Protein AF-0000000081416760 (afdb_homodimer)

Solvent-accessible surface area (backbone atoms only — not comparable to full-atom values): 18540 Å² total; per-residue (Å²): 132,57,78,70,56,45,50,54,46,38,53,44,26,50,73,41,58,88,39,52,37,46,26,29,59,52,27,51,51,52,37,31,52,50,50,38,44,41,72,71,42,45,79,54,39,55,61,43,41,45,50,30,45,66,70,32,18,61,45,51,36,51,46,47,29,67,74,60,64,73,64,53,46,91,41,52,51,59,40,49,38,49,50,33,52,76,54,58,42,35,77,43,64,47,60,41,72,78,50,99,44,34,36,43,38,39,36,33,60,40,69,51,47,40,24,39,53,46,36,49,76,71,68,44,59,68,40,52,70,36,72,66,52,48,52,50,50,11,45,48,26,49,23,32,50,73,70,62,62,83,53,48,46,58,43,62,50,27,47,48,42,92,58,73,46,44,48,36,38,42,29,56,46,75,75,76,78,127,132,56,78,71,58,46,51,54,47,40,53,43,26,49,73,40,57,89,39,53,37,47,28,28,58,51,28,52,50,52,37,33,50,51,52,38,44,39,72,72,41,46,79,53,40,55,61,43,40,46,48,30,45,67,68,30,18,61,45,49,36,51,45,44,30,67,73,60,64,73,66,53,46,90,41,52,50,59,41,50,39,49,50,32,51,76,55,60,43,34,75,42,64,47,58,42,73,77,52,99,45,32,35,43,40,40,36,34,59,39,69,50,46,41,24,37,52,46,35,49,76,69,68,44,58,66,40,47,71,34,72,66,50,48,51,48,49,12,44,49,27,51,24,32,50,75,72,63,62,82,55,48,46,59,44,61,50,27,46,48,42,92,59,70,46,44,49,36,37,43,31,56,46,74,73,74,78,127

pLDDT: mean 83.56, std 12.15, range [34.66, 97.62]

Radius of gyration: 19.83 Å; Cα contacts (8 Å, |Δi|>4): 629; chains: 2; bounding box: 45×61×44 Å

Organism: NCBI:txid940294

Secondary structure (DSSP, 8-state):
--HHHHHHHHHHHHTTTT-EEEHHHHHHHHHHHHHHHHHHHGGGHHHHHHHHHHHHHHHHHHHHHHHHSS--TT-HHHHHHHHHHHHT--SEEEEEEEETTEEEEEEES-TTHHHHHHHHHTT--B-TT-HHHHHHHHHHHHHHHHTT-S---EEEEEB--SSSEEEEEEEEPP----/--HHHHHHHHHHHHTTTT-EEEHHHHHHHHHHHHHHHHHHHGGGHHHHHHHHHHHHHHHHHHHHHHHHSS--TT-HHHHHHHHHHHHT--SEEEEEEEETTEEEEEEES-TTHHHHHHHHHTT--B-TT-HHHHHHHHHHHH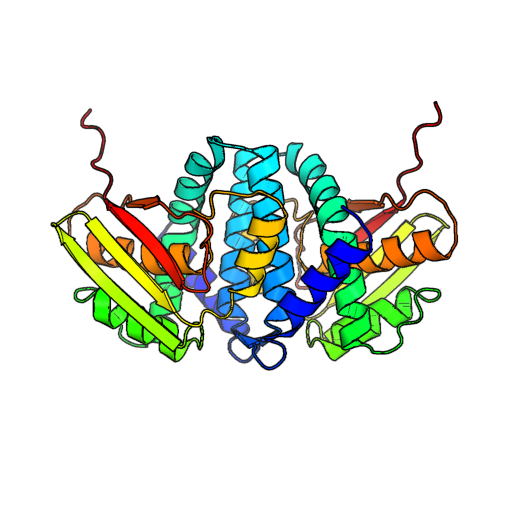HHHHTT-S---EEEEEB--SSSEEEEEEEEPP----

Nearest PDB structures (foldseek):
  2bjn-assembly1_A  TM=5.423E-01  e=2.401E-03  Homo sapiens
  6mwz-assembly1_B  TM=3.080E-01  e=2.212E+00  Pseudomonas aeruginosa UCBPP-PA14
  3jpu-assembly3_D  TM=2.768E-01  e=1.730E+00  Pseudomonas aeruginosa
  6mwz-assembly1_A  TM=2.503E-01  e=2.502E+00  Pseudomonas aeruginosa UCBPP-PA14
  6mvn-assembly1_A  TM=2.465E-01  e=2.353E+00  Pseudomonas aeruginosa UCBPP-PA14

Structure (mmCIF, N/CA/C/O backbone):
data_AF-0000000081416760-model_v1
#
loop_
_entity.id
_entity.type
_entity.pdbx_description
1 polymer 'Uncharacterized protein'
#
loop_
_atom_site.group_PDB
_atom_site.id
_atom_site.type_symbol
_atom_site.label_atom_id
_atom_site.label_alt_id
_atom_site.label_comp_id
_atom_site.label_asym_id
_atom_site.label_entity_id
_atom_site.label_seq_id
_atom_site.pdbx_PDB_ins_code
_atom_site.Cartn_x
_atom_site.Cartn_y
_atom_site.Cartn_z
_atom_site.occupancy
_atom_site.B_iso_or_equiv
_atom_site.auth_seq_id
_atom_site.auth_comp_id
_atom_site.auth_asym_id
_atom_site.auth_atom_id
_atom_site.pdbx_PDB_model_num
ATOM 1 N N . MET A 1 1 ? 3.68 19.531 -12.156 1 44.03 1 MET A N 1
ATOM 2 C CA . MET A 1 1 ? 2.309 19.125 -12.453 1 44.03 1 MET A CA 1
ATOM 3 C C . MET A 1 1 ? 1.314 20.172 -11.961 1 44.03 1 MET A C 1
ATOM 5 O O . MET A 1 1 ? 1.431 20.672 -10.836 1 44.03 1 MET A O 1
ATOM 9 N N . SER A 1 2 ? 0.544 20.609 -12.828 1 48.59 2 SER A N 1
ATOM 10 C CA . SER A 1 2 ? -0.398 21.688 -12.547 1 48.59 2 SER A CA 1
ATOM 11 C C . SER A 1 2 ? -1.488 21.234 -11.586 1 48.59 2 SER A C 1
ATOM 13 O O . SER A 1 2 ? -1.708 20.047 -11.406 1 48.59 2 SER A O 1
ATOM 15 N N . MET A 1 3 ? -2.045 22.156 -10.727 1 50.41 3 MET A N 1
ATOM 16 C CA . MET A 1 3 ? -3.199 21.969 -9.852 1 50.41 3 MET A CA 1
ATOM 17 C C . MET A 1 3 ? -4.277 21.141 -10.539 1 50.41 3 MET A C 1
ATOM 19 O O . MET A 1 3 ? -4.934 20.312 -9.906 1 50.41 3 MET A O 1
ATOM 23 N N . SER A 1 4 ? -4.449 21.359 -11.805 1 4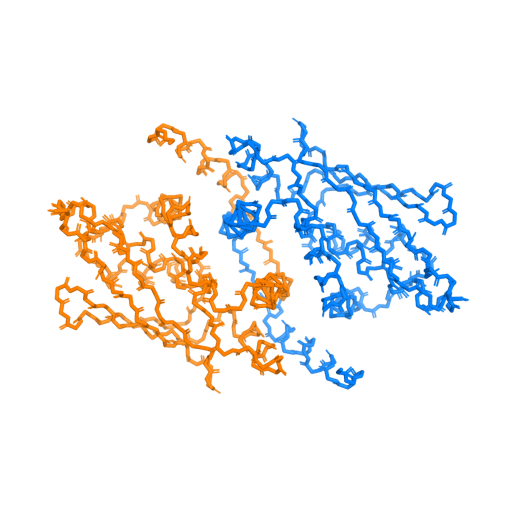8.09 4 SER A N 1
ATOM 24 C CA . SER A 1 4 ? -5.48 20.688 -12.586 1 48.09 4 SER A CA 1
ATOM 25 C C . SER A 1 4 ? -5.184 19.203 -12.727 1 48.09 4 SER A C 1
ATOM 27 O O . SER A 1 4 ? -6.098 18.375 -12.68 1 48.09 4 SER A O 1
ATOM 29 N N . ASP A 1 5 ? -3.9 18.875 -12.656 1 59.88 5 ASP A N 1
ATOM 30 C CA . ASP A 1 5 ? -3.477 17.484 -12.898 1 59.88 5 ASP A CA 1
ATOM 31 C C . ASP A 1 5 ? -3.682 16.625 -11.648 1 59.88 5 ASP A C 1
ATOM 33 O O . ASP A 1 5 ? -4.113 15.484 -11.75 1 59.88 5 ASP A O 1
ATOM 37 N N . ARG A 1 6 ? -3.807 17.328 -10.586 1 67.25 6 ARG A N 1
ATOM 38 C CA . ARG A 1 6 ? -3.961 16.594 -9.336 1 67.25 6 ARG A CA 1
ATOM 39 C C . ARG A 1 6 ? -5.43 16.297 -9.055 1 67.25 6 ARG A C 1
ATOM 41 O O . ARG A 1 6 ? -5.758 15.266 -8.477 1 67.25 6 ARG A O 1
ATOM 48 N N . SER A 1 7 ? -6.207 17.109 -9.586 1 68.44 7 SER A N 1
ATOM 49 C CA . SER A 1 7 ? -7.637 16.875 -9.43 1 68.44 7 SER A CA 1
ATOM 50 C C . SER A 1 7 ? -8.078 15.625 -10.188 1 68.44 7 SER A C 1
ATOM 52 O O . SER A 1 7 ? -8.875 14.836 -9.68 1 68.44 7 SER A O 1
ATOM 54 N N . ALA A 1 8 ? -7.527 15.484 -11.336 1 72 8 ALA A N 1
ATOM 55 C CA . ALA A 1 8 ? -7.863 14.312 -12.141 1 72 8 ALA A CA 1
ATOM 56 C C . ALA A 1 8 ? -7.402 13.023 -11.461 1 72 8 ALA A C 1
ATOM 58 O O . ALA A 1 8 ? -8.094 12.008 -11.508 1 72 8 ALA A O 1
ATOM 59 N N . GLU A 1 9 ? -6.27 13.141 -10.734 1 76.56 9 GLU A N 1
ATOM 60 C CA . GLU A 1 9 ? -5.746 11.977 -10.016 1 76.56 9 GLU A CA 1
ATOM 61 C C . GLU A 1 9 ? -6.652 11.594 -8.852 1 76.56 9 GLU A C 1
ATOM 63 O O . GLU A 1 9 ? -6.891 10.414 -8.609 1 76.56 9 GLU A O 1
ATOM 68 N N . VAL A 1 10 ? -7.156 12.641 -8.289 1 75.44 10 VAL A N 1
ATOM 69 C CA . VAL A 1 10 ? -8.047 12.375 -7.16 1 75.44 10 VAL A CA 1
ATOM 70 C C . VAL A 1 10 ? -9.359 11.773 -7.664 1 75.44 10 VAL A C 1
ATOM 72 O O . VAL A 1 10 ? -9.883 10.836 -7.066 1 75.44 10 VAL A O 1
ATOM 75 N N . ASP A 1 11 ? -9.805 12.305 -8.734 1 76.31 11 ASP A N 1
ATOM 76 C CA . ASP A 1 11 ? -11.016 11.758 -9.328 1 76.31 11 ASP A CA 1
ATOM 77 C C . ASP A 1 11 ? -10.836 10.289 -9.688 1 76.31 11 ASP A C 1
ATOM 79 O O . ASP A 1 11 ? -11.742 9.477 -9.484 1 76.31 11 ASP A O 1
ATOM 83 N N . ALA A 1 12 ? -9.719 10.016 -10.164 1 73.19 12 ALA A N 1
ATOM 84 C CA . ALA A 1 12 ? -9.422 8.633 -10.516 1 73.19 12 ALA A CA 1
ATOM 85 C C . ALA A 1 12 ? -9.391 7.746 -9.273 1 73.19 12 ALA A C 1
ATOM 87 O O . ALA A 1 12 ? -9.883 6.613 -9.297 1 73.19 12 ALA A O 1
ATOM 88 N N . LEU A 1 13 ? -8.875 8.281 -8.234 1 78.44 13 LEU A N 1
ATOM 89 C CA . LEU A 1 13 ? -8.797 7.543 -6.98 1 78.44 13 LEU A CA 1
ATOM 90 C C . LEU A 1 13 ? -10.18 7.254 -6.422 1 78.44 13 LEU A C 1
ATOM 92 O O . LEU A 1 13 ? -10.422 6.18 -5.867 1 78.44 13 LEU A O 1
ATOM 96 N N . MET A 1 14 ? -11.023 8.18 -6.66 1 76.94 14 MET A N 1
ATOM 97 C CA . MET A 1 14 ? -12.328 8.117 -6.004 1 76.94 14 MET A CA 1
ATOM 98 C C . MET A 1 14 ? -13.289 7.227 -6.781 1 76.94 14 MET A C 1
ATOM 100 O O . MET A 1 14 ? -14.367 6.891 -6.293 1 76.94 14 MET A O 1
ATOM 104 N N . LYS A 1 15 ? -12.961 6.816 -7.926 1 71.56 15 LYS A N 1
ATOM 105 C CA . LYS A 1 15 ? -13.828 5.961 -8.727 1 71.56 15 LYS A CA 1
ATOM 106 C C . LYS A 1 15 ? -14.07 4.621 -8.039 1 71.56 15 LYS A C 1
ATOM 108 O O . LYS A 1 15 ? -15.086 3.965 -8.273 1 71.56 15 LYS A O 1
ATOM 113 N N . ALA A 1 16 ? -13.172 4.262 -7.23 1 65.19 16 ALA A N 1
ATOM 114 C CA . ALA A 1 16 ? -13.336 3.014 -6.496 1 65.19 16 ALA A CA 1
ATOM 115 C C . ALA A 1 16 ? -13.75 3.279 -5.051 1 65.19 16 ALA A C 1
ATOM 117 O O . ALA A 1 16 ? -13.344 2.559 -4.137 1 65.19 16 ALA A O 1
ATOM 118 N N . LYS A 1 17 ? -14.539 4.227 -4.895 1 66.62 17 LYS A N 1
ATOM 119 C CA . LYS A 1 17 ? -14.805 4.73 -3.549 1 66.62 17 LYS A CA 1
ATOM 120 C C . LYS A 1 17 ? -15.602 3.715 -2.732 1 66.62 17 LYS A C 1
ATOM 122 O O . LYS A 1 17 ? -15.453 3.645 -1.51 1 66.62 17 LYS A O 1
ATOM 127 N N . GLU A 1 18 ? -16.234 2.912 -3.357 1 73.75 18 GLU A N 1
ATOM 128 C CA . GLU A 1 18 ? -17.094 2.004 -2.6 1 73.75 18 GLU A CA 1
ATOM 129 C C . GLU A 1 18 ? -16.406 0.669 -2.348 1 73.75 18 GLU A C 1
ATOM 131 O O . GLU A 1 18 ? -16.938 -0.189 -1.641 1 73.75 18 GLU A O 1
ATOM 136 N N . SER A 1 19 ? -15.258 0.582 -2.791 1 84.62 19 SER A N 1
ATOM 137 C CA . SER A 1 19 ? -14.547 -0.681 -2.615 1 84.62 19 SER A CA 1
ATOM 138 C C . SER A 1 19 ? -13.492 -0.573 -1.52 1 84.62 19 SER A C 1
ATOM 140 O O . SER A 1 19 ? -13.039 0.527 -1.188 1 84.62 19 SER A O 1
ATOM 142 N N . CYS A 1 20 ? -13.328 -1.689 -0.941 1 90.75 20 CYS A N 1
ATOM 143 C CA . CYS A 1 20 ? -12.297 -1.757 0.083 1 90.75 20 CYS A CA 1
ATOM 144 C C . CYS A 1 20 ? -11.406 -2.979 -0.121 1 90.75 20 CYS A C 1
ATOM 146 O O . CYS A 1 20 ? -11.797 -3.928 -0.801 1 90.75 20 CYS A O 1
ATOM 148 N N . ILE A 1 21 ? -10.273 -2.881 0.313 1 92.44 21 ILE A N 1
ATOM 149 C CA . ILE A 1 21 ? -9.297 -3.959 0.187 1 92.44 21 ILE A CA 1
ATOM 150 C C . ILE A 1 21 ? -9 -4.547 1.563 1 92.44 21 ILE A C 1
ATOM 152 O O . ILE A 1 21 ? -8.797 -3.811 2.531 1 92.44 21 ILE A O 1
ATOM 156 N N . PRO A 1 22 ? -9 -5.832 1.614 1 91.81 22 PRO A N 1
ATOM 157 C CA . PRO A 1 22 ? -8.773 -6.461 2.918 1 91.81 22 PRO A CA 1
ATOM 158 C C . PRO A 1 22 ? -7.484 -5.977 3.588 1 91.81 22 PRO A C 1
ATOM 160 O O . PRO A 1 22 ? -6.43 -5.945 2.951 1 91.81 22 PRO A O 1
ATOM 163 N N . SER A 1 23 ? -7.57 -5.711 4.816 1 92.38 23 SER A N 1
ATOM 164 C CA . SER A 1 23 ? -6.469 -5.121 5.57 1 92.38 23 SER A CA 1
ATOM 165 C C . SER A 1 23 ? -5.254 -6.039 5.586 1 92.38 23 SER A C 1
ATOM 167 O O . SER A 1 23 ? -4.121 -5.582 5.438 1 92.38 23 SER A O 1
ATOM 169 N N . PRO A 1 24 ? -5.441 -7.348 5.711 1 90.25 24 PRO A N 1
ATOM 170 C CA . PRO A 1 24 ? -4.262 -8.219 5.719 1 90.25 24 PRO A CA 1
ATOM 171 C C . PRO A 1 24 ? -3.445 -8.117 4.434 1 90.25 24 PRO A C 1
ATOM 173 O O . PRO A 1 24 ? -2.213 -8.109 4.48 1 90.25 24 PRO A O 1
ATOM 176 N N . LEU A 1 25 ? -4.117 -8.031 3.34 1 91 25 LEU A N 1
ATOM 177 C CA . LEU A 1 25 ? -3.414 -7.902 2.068 1 91 25 LEU A CA 1
ATOM 178 C C . LEU A 1 25 ? -2.666 -6.578 1.995 1 91 25 LEU A C 1
ATOM 180 O O . LEU A 1 25 ? -1.495 -6.539 1.606 1 91 25 LEU A O 1
ATOM 184 N N . VAL A 1 26 ? -3.359 -5.516 2.393 1 92.69 26 VAL A N 1
ATOM 185 C CA . VAL A 1 26 ? -2.748 -4.191 2.346 1 92.69 26 VAL A CA 1
ATOM 186 C C . VAL A 1 26 ? -1.52 -4.156 3.252 1 92.69 26 VAL A C 1
ATOM 188 O O . VAL A 1 26 ? -0.468 -3.646 2.861 1 92.69 26 VAL A O 1
ATOM 191 N N . ASN A 1 27 ? -1.64 -4.695 4.379 1 92.25 27 ASN A N 1
ATOM 192 C CA . ASN A 1 27 ? -0.517 -4.746 5.309 1 92.25 27 ASN A CA 1
ATOM 193 C C . ASN A 1 27 ? 0.655 -5.535 4.73 1 92.25 27 ASN A C 1
ATOM 195 O O . ASN A 1 27 ? 1.812 -5.137 4.883 1 92.25 27 ASN A O 1
ATOM 199 N N . GLY A 1 28 ? 0.362 -6.645 4.105 1 87.06 28 GLY A N 1
ATOM 200 C CA . GLY A 1 28 ? 1.413 -7.402 3.445 1 87.06 28 GLY A CA 1
ATOM 201 C C . GLY A 1 28 ? 2.133 -6.609 2.371 1 87.06 28 GLY A C 1
ATOM 202 O O . GLY A 1 28 ? 3.363 -6.629 2.299 1 87.06 28 GLY A O 1
ATOM 203 N N . ILE A 1 29 ? 1.364 -5.906 1.575 1 87.69 29 ILE A N 1
ATOM 204 C CA . ILE A 1 29 ? 1.908 -5.125 0.471 1 87.69 29 ILE A CA 1
ATOM 205 C C . ILE A 1 29 ? 2.766 -3.986 1.02 1 87.69 29 ILE A C 1
ATOM 207 O O . ILE A 1 29 ? 3.893 -3.775 0.566 1 87.69 29 ILE A O 1
ATOM 211 N N . VAL A 1 30 ? 2.268 -3.291 1.976 1 89.31 30 VAL A N 1
ATOM 212 C CA . VAL A 1 30 ? 2.979 -2.164 2.568 1 89.31 30 VAL A CA 1
ATOM 213 C C . VAL A 1 30 ? 4.266 -2.652 3.227 1 89.31 30 VAL A C 1
ATOM 215 O O . VAL A 1 30 ? 5.324 -2.037 3.07 1 89.31 30 VAL A O 1
ATOM 218 N N . ALA A 1 31 ? 4.156 -3.729 3.938 1 87.62 31 ALA A N 1
ATOM 219 C CA . ALA A 1 31 ? 5.348 -4.285 4.57 1 87.62 31 ALA A CA 1
ATOM 220 C C . ALA A 1 31 ? 6.41 -4.633 3.529 1 87.62 31 ALA A C 1
ATOM 222 O O . ALA A 1 31 ? 7.59 -4.34 3.715 1 87.62 31 ALA A O 1
ATOM 223 N N . ALA A 1 32 ? 5.984 -5.215 2.498 1 82.19 32 ALA A N 1
ATOM 224 C CA . ALA A 1 32 ? 6.902 -5.613 1.434 1 82.19 32 ALA A CA 1
ATOM 225 C C . ALA A 1 32 ? 7.625 -4.402 0.848 1 82.19 32 ALA A C 1
ATOM 227 O O . ALA A 1 32 ? 8.844 -4.426 0.675 1 82.19 32 ALA A O 1
ATOM 228 N N . TYR A 1 33 ? 6.875 -3.398 0.564 1 82.38 33 TYR A N 1
ATOM 229 C CA . TYR A 1 33 ? 7.469 -2.189 0.007 1 82.38 33 TYR A CA 1
ATOM 230 C C . TYR A 1 33 ? 8.477 -1.58 0.976 1 82.38 33 TYR A C 1
ATOM 232 O O . TYR A 1 33 ? 9.578 -1.2 0.576 1 82.38 33 TYR A O 1
ATOM 240 N N . GLN A 1 34 ? 8.102 -1.52 2.193 1 83.44 34 GLN A N 1
ATOM 241 C CA . GLN A 1 34 ? 8.969 -0.906 3.197 1 83.44 34 GLN A CA 1
ATOM 242 C C . GLN A 1 34 ? 10.258 -1.695 3.365 1 83.44 34 GLN A C 1
ATOM 244 O O . GLN A 1 34 ? 11.344 -1.11 3.471 1 83.44 34 GLN A O 1
ATOM 249 N N . ILE A 1 35 ? 10.148 -2.936 3.424 1 80.31 35 ILE A N 1
ATOM 250 C CA . ILE A 1 35 ? 11.32 -3.795 3.562 1 80.31 35 ILE A CA 1
ATOM 251 C C . ILE A 1 35 ? 12.234 -3.627 2.348 1 80.31 35 ILE A C 1
ATOM 253 O O . ILE A 1 35 ? 13.445 -3.463 2.492 1 80.31 35 ILE A O 1
ATOM 257 N N . ALA A 1 36 ? 11.617 -3.676 1.172 1 76.69 36 ALA A N 1
ATOM 258 C CA . ALA A 1 36 ? 12.391 -3.529 -0.06 1 76.69 36 ALA A CA 1
ATOM 259 C C . ALA A 1 36 ? 13.109 -2.186 -0.099 1 76.69 36 ALA A C 1
ATOM 261 O O . ALA A 1 36 ? 14.289 -2.117 -0.435 1 76.69 36 ALA A O 1
ATOM 262 N N . ILE A 1 37 ? 12.398 -1.17 0.234 1 78.19 37 ILE A N 1
ATOM 263 C CA . ILE A 1 37 ? 12.961 0.178 0.216 1 78.19 37 ILE A CA 1
ATOM 264 C C . ILE A 1 37 ? 14.094 0.281 1.233 1 78.19 37 ILE A C 1
ATOM 266 O O . ILE A 1 37 ? 15.172 0.797 0.922 1 78.19 37 ILE A O 1
ATOM 270 N N . THR A 1 38 ? 13.859 -0.193 2.367 1 78 38 THR A N 1
ATOM 271 C CA . THR A 1 38 ? 14.844 -0.101 3.436 1 78 38 THR A CA 1
ATOM 272 C C . THR A 1 38 ? 16.094 -0.891 3.08 1 78 38 THR A C 1
ATOM 274 O O . THR A 1 38 ? 17.219 -0.429 3.316 1 78 38 THR A O 1
ATOM 277 N N . LYS A 1 39 ? 15.945 -2.01 2.592 1 75.69 39 LYS A N 1
ATOM 278 C CA . LYS A 1 39 ? 17.078 -2.861 2.246 1 75.69 39 LYS A CA 1
ATOM 279 C C . LYS A 1 39 ? 17.859 -2.291 1.062 1 75.69 39 LYS A C 1
ATOM 281 O O . LYS A 1 39 ? 19.078 -2.451 0.978 1 75.69 39 LYS A O 1
ATOM 286 N N . THR A 1 40 ? 17.125 -1.68 0.22 1 74 40 THR A N 1
ATOM 287 C CA . THR A 1 40 ? 17.766 -1.182 -0.993 1 74 40 THR A CA 1
ATOM 288 C C . THR A 1 40 ? 18.406 0.177 -0.743 1 74 40 THR A C 1
ATOM 290 O O . THR A 1 40 ? 19.516 0.446 -1.233 1 74 40 THR A O 1
ATOM 293 N N . LEU A 1 41 ? 17.656 0.994 -0.018 1 74.69 41 LEU A N 1
ATOM 294 C CA . LEU A 1 41 ? 18.094 2.379 0.087 1 74.69 41 LEU A CA 1
ATOM 295 C C . LEU A 1 41 ? 18.766 2.633 1.435 1 74.69 41 LEU A C 1
ATOM 297 O O . LEU A 1 41 ? 19.516 3.605 1.592 1 74.69 41 LEU A O 1
ATOM 301 N N . GLY A 1 42 ? 18.531 1.797 2.334 1 69.06 42 GLY A N 1
ATOM 302 C CA . GLY A 1 42 ? 19.062 2.045 3.668 1 69.06 42 GLY A CA 1
ATOM 303 C C . GLY A 1 42 ? 18.656 3.398 4.223 1 69.06 42 GLY A C 1
ATOM 304 O O . GLY A 1 42 ? 17.484 3.752 4.223 1 69.06 42 GLY A O 1
ATOM 305 N N . SER A 1 43 ? 19.688 4.133 4.516 1 62.28 43 SER A N 1
ATOM 306 C CA . SER A 1 43 ? 19.484 5.449 5.109 1 62.28 43 SER A CA 1
ATOM 307 C C . SER A 1 43 ? 18.953 6.445 4.09 1 62.28 43 SER A C 1
ATOM 309 O O . SER A 1 43 ? 18.375 7.469 4.461 1 62.28 43 SER A O 1
ATOM 311 N N . ALA A 1 44 ? 19.172 6.176 2.852 1 64.69 44 ALA A N 1
ATOM 312 C CA . ALA A 1 44 ? 18.688 7.059 1.795 1 64.69 44 ALA A CA 1
ATOM 313 C C . ALA A 1 44 ? 17.156 7.012 1.706 1 64.69 44 ALA A C 1
ATOM 315 O O . ALA A 1 44 ? 16.547 7.805 0.986 1 64.69 44 ALA A O 1
ATOM 316 N N . SER A 1 45 ? 16.641 6.23 2.496 1 66.69 45 SER A N 1
ATOM 317 C CA . SER A 1 45 ? 15.18 6.109 2.535 1 66.69 45 SER A CA 1
ATOM 318 C C . SER A 1 45 ? 14.531 7.422 2.955 1 66.69 45 SER A C 1
ATOM 320 O O . SER A 1 45 ? 13.406 7.723 2.541 1 66.69 45 SER A O 1
ATOM 322 N N . ASN A 1 46 ? 15.312 8.203 3.635 1 64.81 46 ASN A N 1
ATOM 323 C CA . ASN A 1 46 ? 14.773 9.492 4.055 1 64.81 46 ASN A CA 1
ATOM 324 C C . ASN A 1 46 ? 14.516 10.406 2.863 1 64.81 46 ASN A C 1
ATOM 326 O O . ASN A 1 46 ? 13.516 11.133 2.84 1 64.81 46 ASN A O 1
ATOM 330 N N . ALA A 1 47 ? 15.516 10.391 2.023 1 66.94 47 ALA A N 1
ATOM 331 C CA . ALA A 1 47 ? 15.32 11.18 0.809 1 66.94 47 ALA A CA 1
ATOM 332 C C . ALA A 1 47 ? 14.086 10.711 0.04 1 66.94 47 ALA A C 1
ATOM 334 O O . ALA A 1 47 ? 13.336 11.523 -0.5 1 66.94 47 ALA A O 1
ATOM 335 N N . MET A 1 48 ? 13.789 9.539 0.149 1 73.12 48 MET A N 1
ATOM 336 C CA . MET A 1 48 ? 12.617 8.969 -0.513 1 73.12 48 MET A CA 1
ATOM 337 C C . MET A 1 48 ? 11.328 9.438 0.163 1 73.12 48 MET A C 1
ATOM 339 O O . MET A 1 48 ? 10.336 9.711 -0.509 1 73.12 48 MET A O 1
ATOM 343 N N . ALA A 1 49 ? 11.492 9.547 1.448 1 72.12 49 ALA A N 1
ATOM 344 C CA . ALA A 1 49 ? 10.32 10.016 2.184 1 72.12 49 ALA A CA 1
ATOM 345 C C . ALA A 1 49 ? 9.914 11.414 1.729 1 72.12 49 ALA A C 1
ATOM 347 O O . ALA A 1 49 ? 8.727 11.695 1.536 1 72.12 49 ALA A O 1
ATOM 348 N N . GLN A 1 50 ? 10.922 12.211 1.496 1 74.06 50 GLN A N 1
ATOM 349 C CA . GLN A 1 50 ? 10.633 13.57 1.048 1 74.06 50 GLN A CA 1
ATOM 350 C C . GLN A 1 50 ? 10.016 13.578 -0.346 1 74.06 50 GLN A C 1
ATOM 352 O O . GLN A 1 50 ? 9.086 14.336 -0.615 1 74.06 50 GLN A O 1
ATOM 357 N N . MET A 1 51 ? 10.555 12.781 -1.056 1 73.38 51 MET A N 1
ATOM 358 C CA . MET A 1 51 ? 10.008 12.672 -2.404 1 73.38 51 MET A CA 1
ATOM 359 C C . MET A 1 51 ? 8.562 12.172 -2.365 1 73.38 51 MET A C 1
ATOM 361 O O . MET A 1 51 ? 7.715 12.68 -3.1 1 73.38 51 MET A O 1
ATOM 365 N N . LEU A 1 52 ? 8.297 11.266 -1.499 1 75.62 52 LEU A N 1
ATOM 366 C CA . LEU A 1 52 ? 6.953 10.719 -1.364 1 75.62 52 LEU A CA 1
ATOM 367 C C . LEU A 1 52 ? 5.973 11.789 -0.904 1 75.62 52 LEU A C 1
ATOM 369 O O . LEU A 1 52 ? 4.867 11.898 -1.44 1 75.62 52 LEU A O 1
ATOM 373 N N . LEU A 1 53 ? 6.449 12.531 -0.052 1 78.94 53 LEU A N 1
ATOM 374 C CA . LEU A 1 53 ? 5.582 13.57 0.487 1 78.94 53 LEU A CA 1
ATOM 375 C C . LEU A 1 53 ? 5.316 14.656 -0.556 1 78.94 53 LEU A C 1
ATOM 377 O O . LEU A 1 53 ? 4.211 15.203 -0.62 1 78.94 53 LEU A O 1
ATOM 381 N N . THR A 1 54 ? 6.312 14.922 -1.326 1 73.62 54 THR A N 1
ATOM 382 C CA . THR A 1 54 ? 6.148 15.93 -2.369 1 73.62 54 THR A CA 1
ATOM 383 C C . THR A 1 54 ? 5.203 15.43 -3.461 1 73.62 54 THR A C 1
ATOM 385 O O . THR A 1 54 ? 4.375 16.188 -3.965 1 73.62 54 THR A O 1
ATOM 388 N N . GLU A 1 55 ? 5.344 14.219 -3.73 1 69.31 55 GLU A N 1
ATOM 389 C CA . GLU A 1 55 ? 4.598 13.648 -4.848 1 69.31 55 GLU A CA 1
ATOM 390 C C . GLU A 1 55 ? 3.156 13.344 -4.449 1 69.31 55 GLU A C 1
ATOM 392 O O . GLU A 1 55 ? 2.238 13.492 -5.262 1 69.31 55 GLU A O 1
ATOM 397 N N . LEU A 1 56 ? 2.965 12.984 -3.234 1 74.94 56 LEU A N 1
ATOM 398 C CA . LEU A 1 56 ? 1.658 12.422 -2.904 1 74.94 56 LEU A CA 1
ATOM 399 C C . LEU A 1 56 ? 0.931 13.305 -1.894 1 74.94 56 LEU A C 1
ATOM 401 O O . LEU A 1 56 ? -0.248 13.086 -1.605 1 74.94 56 LEU A O 1
ATOM 405 N N . GLY A 1 57 ? 1.701 14.164 -1.387 1 78.81 57 GLY A N 1
ATOM 406 C CA . GLY A 1 57 ? 1.108 15.008 -0.359 1 78.81 57 GLY A CA 1
ATOM 407 C C . GLY A 1 57 ? -0.146 15.727 -0.825 1 78.81 57 GLY A C 1
ATOM 408 O O . GLY A 1 57 ? -1.155 15.742 -0.118 1 78.81 57 GLY A O 1
ATOM 409 N N . GLU A 1 58 ? -0.017 16.219 -1.978 1 79.75 58 GLU A N 1
ATOM 410 C CA . GLU A 1 58 ? -1.159 16.969 -2.506 1 79.75 58 GLU A CA 1
ATOM 411 C C . GLU A 1 58 ? -2.32 16.031 -2.832 1 79.75 58 GLU A C 1
ATOM 413 O O . GLU A 1 58 ? -3.479 16.359 -2.566 1 79.75 58 GLU A O 1
ATOM 418 N N . LEU A 1 59 ? -2.002 14.984 -3.389 1 82.25 59 LEU A N 1
ATOM 419 C CA . LEU A 1 59 ? -3.023 14 -3.725 1 82.25 59 LEU A CA 1
ATOM 420 C C . LEU A 1 59 ? -3.754 13.523 -2.475 1 82.25 59 LEU A C 1
ATOM 422 O O . LEU A 1 59 ? -4.984 13.469 -2.451 1 82.25 59 LEU A O 1
ATOM 426 N N . LEU A 1 60 ? -3.059 13.188 -1.494 1 86.31 60 LEU A N 1
ATOM 427 C CA . LEU A 1 60 ? -3.654 12.656 -0.273 1 86.31 60 LEU A CA 1
ATOM 428 C C . LEU A 1 60 ? -4.465 13.727 0.448 1 86.31 60 LEU A C 1
ATOM 430 O O . LEU A 1 60 ? -5.512 13.43 1.026 1 86.31 60 LEU A O 1
ATOM 434 N N . SER A 1 61 ? -3.977 14.938 0.374 1 86.88 61 SER A N 1
ATOM 435 C CA . SER A 1 61 ? -4.746 16 1.01 1 86.88 61 SER A CA 1
ATOM 436 C C . SER A 1 61 ? -6.066 16.234 0.289 1 86.88 61 SER A C 1
ATOM 438 O O . SER A 1 61 ? -7.086 16.516 0.924 1 86.88 61 SER A O 1
ATOM 440 N N . LYS A 1 62 ? -6.066 16.125 -1.006 1 85.56 62 LYS A N 1
ATOM 441 C CA . LYS A 1 62 ? -7.305 16.266 -1.771 1 85.56 62 LYS A CA 1
ATOM 442 C C . LYS A 1 62 ? -8.258 15.102 -1.478 1 85.56 62 LYS A C 1
ATOM 444 O O . LYS A 1 62 ? -9.477 15.289 -1.44 1 85.56 62 LYS A O 1
ATOM 449 N N . TYR A 1 63 ? -7.688 13.953 -1.36 1 86.06 63 TYR A N 1
ATOM 450 C CA . TYR A 1 63 ? -8.5 12.812 -0.972 1 86.06 63 TYR A CA 1
ATOM 451 C C .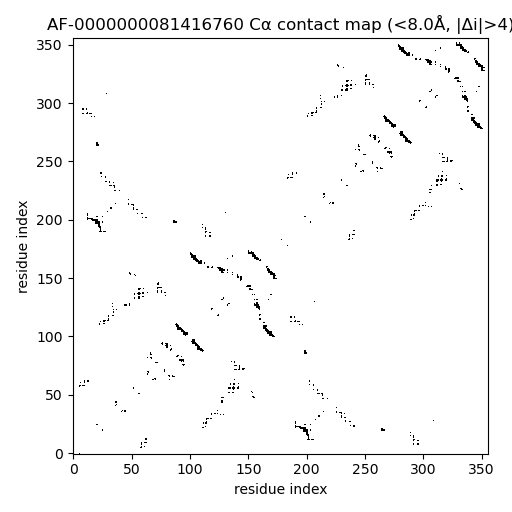 TYR A 1 63 ? -9.156 13.047 0.383 1 86.06 63 TYR A C 1
ATOM 453 O O . TYR A 1 63 ? -10.328 12.711 0.579 1 86.06 63 TYR A O 1
ATOM 461 N N . VAL A 1 64 ? -8.445 13.562 1.269 1 89.62 64 VAL A N 1
ATOM 462 C CA . VAL A 1 64 ? -8.977 13.875 2.59 1 89.62 64 VAL A CA 1
ATOM 463 C C . VAL A 1 64 ? -10.141 14.852 2.457 1 89.62 64 VAL A C 1
ATOM 465 O O . VAL A 1 64 ? -11.156 14.719 3.145 1 89.62 64 VAL A O 1
ATOM 468 N N . ASP A 1 65 ? -10 15.781 1.562 1 89.62 65 ASP A N 1
ATOM 469 C CA . ASP A 1 65 ? -11.086 16.719 1.299 1 89.62 65 ASP A CA 1
ATOM 470 C C . ASP A 1 65 ? -12.352 15.992 0.852 1 89.62 65 ASP A C 1
ATOM 472 O O . ASP A 1 65 ? -13.461 16.344 1.271 1 89.62 65 ASP A O 1
ATOM 476 N N . GLU A 1 66 ? -12.141 15.055 0.034 1 86.38 66 GLU A N 1
ATOM 477 C CA . GLU A 1 66 ? -13.273 14.297 -0.49 1 86.38 66 GLU A CA 1
ATOM 478 C C . GLU A 1 66 ? -13.93 13.461 0.603 1 86.38 66 GLU A C 1
ATOM 480 O O . GLU A 1 66 ? -15.148 13.266 0.593 1 86.38 66 GLU A O 1
ATOM 485 N N . VAL A 1 67 ? -13.148 12.953 1.427 1 86.94 67 VAL A N 1
ATOM 486 C CA . VAL A 1 67 ? -13.625 12.07 2.482 1 86.94 67 VAL A CA 1
ATOM 487 C C . VAL A 1 67 ? -14.352 12.891 3.551 1 86.94 67 VAL A C 1
ATOM 489 O O . VAL A 1 67 ? -15.398 12.477 4.051 1 86.94 67 VAL A O 1
ATOM 492 N N . LEU A 1 68 ? -13.75 14.023 3.811 1 92.06 68 LEU A N 1
ATOM 493 C CA . LEU A 1 68 ? -14.289 14.805 4.918 1 92.06 68 LEU A CA 1
ATOM 494 C C . LEU A 1 68 ? -15.312 15.82 4.418 1 92.06 68 LEU A C 1
ATOM 496 O O . LEU A 1 68 ? -16.109 16.344 5.207 1 92.06 68 LEU A O 1
ATOM 500 N N . GLY A 1 69 ? -15.359 16.016 3.102 1 84.19 69 GLY A N 1
ATOM 501 C CA . GLY A 1 69 ? -16.188 17.062 2.527 1 84.19 69 GLY A CA 1
ATOM 502 C C . GLY A 1 69 ? -15.602 18.453 2.717 1 84.19 69 GLY A C 1
ATOM 503 O O . GLY A 1 69 ? -15.297 19.141 1.742 1 84.19 69 GLY A O 1
ATOM 504 N N . GLU A 1 70 ? -15.703 19.031 3.918 1 81.06 70 GLU A N 1
ATOM 505 C CA . GLU A 1 70 ? -15.148 20.344 4.23 1 81.06 70 GLU A CA 1
ATOM 506 C C . GLU A 1 70 ? -14.109 20.25 5.348 1 81.06 70 GLU A C 1
ATOM 508 O O . GLU A 1 70 ? -14.414 20.547 6.508 1 81.06 70 GLU A O 1
ATOM 513 N N . ALA A 1 71 ? -12.969 19.969 4.895 1 84.38 71 ALA A N 1
ATOM 514 C CA . ALA A 1 71 ? -11.938 19.891 5.922 1 84.38 71 ALA A CA 1
ATOM 515 C C . ALA A 1 71 ? -11.438 21.281 6.297 1 84.38 71 ALA A C 1
ATOM 517 O O . ALA A 1 71 ? -11.297 22.156 5.434 1 84.38 71 ALA A O 1
ATOM 518 N N . ASP A 1 72 ? -11.352 21.562 7.539 1 90.62 72 ASP A N 1
ATOM 519 C CA . ASP A 1 72 ? -10.719 22.781 8.047 1 90.62 72 ASP A CA 1
ATOM 520 C C . ASP A 1 72 ? -9.258 22.516 8.406 1 90.62 72 ASP A C 1
ATOM 522 O O . ASP A 1 72 ? -8.961 22.062 9.516 1 90.62 72 ASP A O 1
ATOM 526 N N . TYR A 1 73 ? -8.383 22.891 7.582 1 91.88 73 TYR A N 1
ATOM 527 C CA . TYR A 1 73 ? -6.965 22.578 7.762 1 91.88 73 TYR A CA 1
ATOM 528 C C . TYR A 1 73 ? -6.312 23.547 8.742 1 91.88 73 TYR A C 1
ATOM 530 O O . TYR A 1 73 ? -5.145 23.375 9.102 1 91.88 73 TYR A O 1
ATOM 538 N N . SER A 1 74 ? -7.043 24.562 9.125 1 92.94 74 SER A N 1
ATOM 539 C CA . SER A 1 74 ? -6.5 25.438 10.164 1 92.94 74 SER A CA 1
ATOM 540 C C . SER A 1 74 ? -6.363 24.703 11.492 1 92.94 74 SER A C 1
ATOM 542 O O . SER A 1 74 ? -5.559 25.078 12.336 1 92.94 74 SER A O 1
ATOM 544 N N . ASN A 1 75 ? -7.133 23.703 11.633 1 94 75 ASN A N 1
ATOM 545 C CA . ASN A 1 75 ? -7.066 22.828 12.797 1 94 75 ASN A CA 1
ATOM 546 C C . ASN A 1 75 ? -6.539 21.438 12.438 1 94 75 ASN A C 1
ATOM 548 O O . ASN A 1 75 ? -7.316 20.516 12.227 1 94 75 ASN A O 1
ATOM 552 N N . VAL A 1 76 ? -5.285 21.312 12.477 1 95.44 76 VAL A N 1
ATOM 553 C CA . VAL A 1 76 ? -4.602 20.094 12.047 1 95.44 76 VAL A CA 1
ATOM 554 C C . VAL A 1 76 ? -5.047 18.922 12.914 1 95.44 76 VAL A C 1
ATOM 556 O O . VAL A 1 76 ? -5.344 17.844 12.406 1 95.44 76 VAL A O 1
ATOM 559 N N . GLU A 1 77 ? -5.105 19.156 14.211 1 96.12 77 GLU A N 1
ATOM 560 C CA . GLU A 1 77 ? -5.457 18.109 15.156 1 96.12 77 GLU A CA 1
ATOM 561 C C . GLU A 1 77 ? -6.824 17.5 14.836 1 96.12 77 GLU A C 1
ATOM 563 O O . GLU A 1 77 ? -6.961 16.281 14.719 1 96.12 77 GLU A O 1
ATOM 568 N N . GLU A 1 78 ? -7.758 18.328 14.68 1 95.75 78 GLU A N 1
ATOM 569 C CA . GLU A 1 78 ? -9.117 17.875 14.398 1 95.75 78 GLU A CA 1
ATOM 570 C C . GLU A 1 78 ? -9.211 17.234 13.016 1 95.75 78 GLU A C 1
ATOM 572 O O . GLU A 1 78 ? -9.891 16.219 12.844 1 95.75 78 GLU A O 1
ATOM 577 N N . THR A 1 79 ? -8.586 17.812 12.062 1 96.81 79 THR A N 1
ATOM 578 C CA . THR A 1 79 ? -8.617 17.281 10.703 1 96.81 79 THR A CA 1
ATOM 579 C C . THR A 1 79 ? -8.031 15.875 10.656 1 96.81 79 THR A C 1
ATOM 581 O O . THR A 1 79 ? -8.602 14.977 10.031 1 96.81 79 THR A O 1
ATOM 584 N N . VAL A 1 80 ? -6.926 15.68 11.289 1 97.44 80 VAL A N 1
ATOM 585 C CA . VAL A 1 80 ? -6.277 14.375 11.328 1 97.44 80 VAL A CA 1
ATOM 586 C C . VAL A 1 80 ? -7.188 13.367 12.031 1 97.44 80 VAL A C 1
ATOM 588 O O . VAL A 1 80 ? -7.41 12.266 11.523 1 97.44 80 VAL A O 1
ATOM 591 N N . ARG A 1 81 ? -7.707 13.758 13.164 1 96.94 81 ARG A N 1
ATOM 592 C CA . ARG A 1 81 ? -8.578 12.875 13.93 1 96.94 81 ARG A CA 1
ATOM 593 C C . ARG A 1 81 ? -9.789 12.453 13.102 1 96.94 81 ARG A C 1
ATOM 595 O O . ARG A 1 81 ? -10.133 11.273 13.047 1 96.94 81 ARG A O 1
ATOM 602 N N . ARG A 1 82 ? -10.414 13.375 12.469 1 96.31 82 ARG A N 1
ATOM 603 C CA . ARG A 1 82 ? -11.609 13.109 11.672 1 96.31 82 ARG A CA 1
ATOM 604 C C . ARG A 1 82 ? -11.273 12.219 10.477 1 96.31 82 ARG A C 1
ATOM 606 O O . ARG A 1 82 ? -12.031 11.312 10.141 1 96.31 82 ARG A O 1
ATOM 613 N N . ALA A 1 83 ? -10.164 12.539 9.797 1 96.12 83 ALA A N 1
ATOM 614 C CA . ALA A 1 83 ? -9.766 11.75 8.641 1 96.12 83 ALA A CA 1
ATOM 615 C C . ALA A 1 83 ? -9.57 10.281 9.023 1 96.12 83 ALA A C 1
ATOM 617 O O . ALA A 1 83 ? -10.07 9.383 8.344 1 96.12 83 ALA A O 1
ATOM 618 N N . PHE A 1 84 ? -8.867 10.016 10.102 1 96.69 84 PHE A N 1
ATOM 619 C CA . PHE A 1 84 ? -8.594 8.648 10.531 1 96.69 84 PHE A CA 1
ATOM 620 C C . PHE A 1 84 ? -9.875 7.949 10.961 1 96.69 84 PHE A C 1
ATOM 622 O O . PHE A 1 84 ? -10.047 6.75 10.719 1 96.69 84 PHE A O 1
ATOM 629 N N . LYS A 1 85 ? -10.703 8.672 11.602 1 95 85 LYS A N 1
ATOM 630 C CA . LYS A 1 85 ? -11.977 8.109 12.031 1 95 85 LYS A CA 1
ATOM 631 C C . LYS A 1 85 ? -12.859 7.758 10.836 1 95 85 LYS A C 1
ATOM 633 O O . LYS A 1 85 ? -13.375 6.641 10.75 1 95 85 LYS A O 1
ATOM 638 N N . GLU A 1 86 ? -13.016 8.672 9.93 1 92.94 86 GLU A N 1
ATOM 639 C CA . GLU A 1 86 ? -13.867 8.477 8.758 1 92.94 86 GLU A CA 1
ATOM 640 C C . GLU A 1 86 ? -13.344 7.328 7.891 1 92.94 86 GLU A C 1
ATOM 642 O O . GLU A 1 86 ? -14.133 6.605 7.277 1 92.94 86 GLU A O 1
ATOM 647 N N . LEU A 1 87 ? -12.086 7.191 7.867 1 92.62 87 LEU A N 1
ATOM 648 C CA . LEU A 1 87 ? -11.469 6.176 7.023 1 92.62 87 LEU A CA 1
ATOM 649 C C . LEU A 1 87 ? -11.336 4.855 7.77 1 92.62 87 LEU A C 1
ATOM 651 O O . LEU A 1 87 ? -10.945 3.842 7.184 1 92.62 87 LEU A O 1
ATOM 655 N N . GLY A 1 88 ? -11.594 4.844 9.047 1 91.94 88 GLY A N 1
ATOM 656 C CA . GLY A 1 88 ? -11.477 3.629 9.836 1 91.94 88 GLY A CA 1
ATOM 657 C C . GLY A 1 88 ? -10.047 3.143 9.984 1 91.94 88 GLY A C 1
ATOM 658 O O . GLY A 1 88 ? -9.789 1.938 9.938 1 91.94 88 GLY A O 1
ATOM 659 N N . LEU A 1 89 ? -9.141 4.059 10.188 1 94.81 89 LEU A N 1
ATOM 660 C CA . LEU A 1 89 ? -7.727 3.695 10.109 1 94.81 89 LEU A CA 1
ATOM 661 C C . LEU A 1 89 ? -7.148 3.455 11.5 1 94.81 89 LEU A C 1
ATOM 663 O O . LEU A 1 89 ? -6.082 2.855 11.633 1 94.81 89 LEU A O 1
ATOM 667 N N . ALA A 1 90 ? -7.816 3.973 12.484 1 95.44 90 ALA A N 1
ATOM 668 C CA . ALA A 1 90 ? -7.305 3.848 13.852 1 95.44 90 ALA A CA 1
ATOM 669 C C . ALA A 1 90 ? -8.406 4.082 14.875 1 95.44 90 ALA A C 1
ATOM 671 O O . ALA A 1 90 ? -9.438 4.691 14.562 1 95.44 90 ALA A O 1
ATOM 672 N N . GLU A 1 91 ? -8.219 3.645 16.047 1 94.94 91 GLU A N 1
ATOM 673 C CA . GLU A 1 91 ? -9.164 3.855 17.125 1 94.94 91 GLU A CA 1
ATOM 674 C C . GLU A 1 91 ? -9 5.242 17.75 1 94.94 91 GLU A C 1
ATOM 676 O O . GLU A 1 91 ? -9.984 5.895 18.094 1 94.94 91 GLU A O 1
ATOM 681 N N . GLU A 1 92 ? -7.789 5.641 17.938 1 96.88 92 GLU A N 1
ATOM 682 C CA . GLU A 1 92 ? -7.484 6.914 18.578 1 96.88 92 GLU A CA 1
ATOM 683 C C . GLU A 1 92 ? -6.258 7.57 17.953 1 96.88 92 GLU A C 1
ATOM 685 O O . GLU A 1 92 ? -5.25 6.902 17.703 1 96.88 92 GLU A O 1
ATOM 690 N N . VAL A 1 93 ? -6.398 8.797 17.656 1 97.56 93 VAL A N 1
ATOM 691 C CA . VAL A 1 93 ? -5.289 9.586 17.141 1 97.56 93 VAL A CA 1
ATOM 692 C C . VAL A 1 93 ? -5.117 10.852 17.969 1 97.56 93 VAL A C 1
ATOM 694 O O . VAL A 1 93 ? -6.07 11.609 18.156 1 97.56 93 VAL A O 1
ATOM 697 N N . ASN A 1 94 ? -3.949 11.031 18.469 1 97.06 94 ASN A N 1
ATOM 698 C CA . ASN A 1 94 ? -3.594 12.242 19.203 1 97.06 94 ASN A CA 1
ATOM 699 C C . ASN A 1 94 ? -2.533 13.055 18.469 1 97.06 94 ASN A C 1
ATOM 701 O O . ASN A 1 94 ? -1.488 12.516 18.094 1 97.06 94 ASN A O 1
ATOM 705 N N . VAL A 1 95 ? -2.818 14.25 18.234 1 96.44 95 VAL A N 1
ATOM 706 C CA . VAL A 1 95 ? -1.897 15.188 17.594 1 96.44 95 VAL A CA 1
ATOM 707 C C . VAL A 1 95 ? -1.635 16.375 18.531 1 96.44 95 VAL A C 1
ATOM 709 O O . VAL A 1 95 ? -2.572 17 19.031 1 96.44 95 VAL A O 1
ATOM 712 N N . LYS A 1 96 ? -0.429 16.625 18.781 1 95.12 96 LYS A N 1
ATOM 713 C CA . LYS A 1 96 ? -0.043 17.781 19.594 1 95.12 96 LYS A CA 1
ATOM 714 C C . LYS A 1 96 ? 0.986 18.641 18.875 1 95.12 96 LYS A C 1
ATOM 716 O O . LYS A 1 96 ? 2.057 18.156 18.5 1 95.12 96 LYS A O 1
ATOM 721 N N . LYS A 1 97 ? 0.606 19.797 18.734 1 93.19 97 LYS A N 1
ATOM 722 C CA . LYS A 1 97 ? 1.58 20.75 18.219 1 93.19 97 LYS A CA 1
ATOM 723 C C . LYS A 1 97 ? 2.516 21.234 19.328 1 93.19 97 LYS A C 1
ATOM 725 O O . LYS A 1 97 ? 2.064 21.766 20.344 1 93.19 97 LYS A O 1
ATOM 730 N N . GLU A 1 98 ? 3.744 20.938 19.234 1 90.88 98 GLU A N 1
ATOM 731 C CA . GLU A 1 98 ? 4.703 21.328 20.266 1 90.88 98 GLU A CA 1
ATOM 732 C C . GLU A 1 98 ? 5.172 22.766 20.062 1 90.88 98 GLU A C 1
ATOM 734 O O . GLU A 1 98 ? 5.332 23.516 21.031 1 90.88 98 GLU A O 1
ATOM 739 N N . ASP A 1 99 ? 5.527 23.094 18.875 1 83.88 99 ASP A N 1
ATOM 740 C CA . ASP A 1 99 ? 5.871 24.469 18.5 1 83.88 99 ASP A CA 1
ATOM 741 C C . ASP A 1 99 ? 5.375 24.797 17.094 1 83.88 99 ASP A C 1
ATOM 743 O O . ASP A 1 99 ? 4.551 24.062 16.531 1 83.88 99 ASP A O 1
ATOM 747 N N . SER A 1 100 ? 5.777 25.906 16.625 1 80.56 100 SER A N 1
ATOM 748 C CA . SER A 1 100 ? 5.258 26.359 15.344 1 80.56 100 SER A CA 1
ATOM 749 C C . SER A 1 100 ? 5.762 25.484 14.195 1 80.56 100 SER A C 1
ATOM 751 O O . SER A 1 100 ? 5.273 25.594 13.07 1 80.56 100 SER A O 1
ATOM 753 N N . LYS A 1 101 ? 6.535 24.531 14.516 1 86.62 101 LYS A N 1
ATOM 754 C CA . LYS A 1 101 ? 7.16 23.812 13.414 1 86.62 101 LYS A CA 1
ATOM 755 C C . LYS A 1 101 ? 7.121 22.312 13.641 1 86.62 101 LYS A C 1
ATOM 757 O O . LYS A 1 101 ? 7.582 21.531 12.805 1 86.62 101 LYS A O 1
ATOM 762 N N . ARG A 1 102 ? 6.539 22.031 14.781 1 92.88 102 ARG A N 1
ATOM 763 C CA . ARG A 1 102 ? 6.672 20.625 15.141 1 92.88 102 ARG A CA 1
ATOM 764 C C . ARG A 1 102 ? 5.348 20.062 15.656 1 92.88 102 ARG A C 1
ATOM 766 O O . ARG A 1 102 ? 4.688 20.672 16.484 1 92.88 102 ARG A O 1
ATOM 773 N N . TRP A 1 103 ? 4.953 18.891 15.141 1 95.38 103 TRP A N 1
ATOM 774 C CA . TRP A 1 103 ? 3.791 18.141 15.586 1 95.38 103 TRP A CA 1
ATOM 775 C C . TRP A 1 103 ? 4.203 16.75 16.094 1 95.38 103 TRP A C 1
ATOM 777 O O . TRP A 1 103 ? 5.008 16.078 15.453 1 95.38 103 TRP A O 1
ATOM 787 N N . VAL A 1 104 ? 3.742 16.422 17.188 1 96.12 104 VAL A N 1
ATOM 788 C CA . VAL A 1 104 ? 3.922 15.086 17.734 1 96.12 104 VAL A CA 1
ATOM 789 C C . VAL A 1 104 ? 2.633 14.281 17.578 1 96.12 104 VAL A C 1
ATOM 791 O O . VAL A 1 104 ? 1.563 14.719 18 1 96.12 104 VAL A O 1
ATOM 794 N N . ILE A 1 105 ? 2.707 13.094 16.969 1 96.62 105 ILE A N 1
ATOM 795 C CA . ILE A 1 105 ? 1.54 12.289 16.641 1 96.62 105 ILE A CA 1
ATOM 796 C C . ILE A 1 105 ? 1.619 10.945 17.359 1 96.62 105 ILE A C 1
ATOM 798 O O . ILE A 1 105 ? 2.682 10.32 17.422 1 96.62 105 ILE A O 1
ATOM 802 N N . GLU A 1 106 ? 0.542 10.562 17.938 1 96.75 106 GLU A N 1
ATOM 803 C CA . GLU A 1 106 ? 0.371 9.242 18.531 1 96.75 106 GLU A CA 1
ATOM 804 C C . GLU A 1 106 ? -0.876 8.547 17.984 1 96.75 106 GLU A C 1
ATOM 806 O O . GLU A 1 106 ? -1.976 9.102 18.047 1 96.75 106 GLU A O 1
ATOM 811 N N . ILE A 1 107 ? -0.71 7.34 17.453 1 96.44 107 ILE A N 1
ATOM 812 C CA . ILE A 1 107 ? -1.81 6.602 16.844 1 96.44 107 ILE A CA 1
ATOM 813 C C . ILE A 1 107 ? -1.967 5.25 17.547 1 96.44 107 ILE A C 1
ATOM 815 O O . ILE A 1 107 ? -1.043 4.43 17.531 1 96.44 107 ILE A O 1
ATOM 819 N N . LYS A 1 108 ? -3.133 5.027 18.078 1 96.12 108 LYS A N 1
ATOM 820 C CA . LYS A 1 108 ? -3.467 3.777 18.75 1 96.12 108 LYS A CA 1
ATOM 821 C C . LYS A 1 108 ? -4.52 2.996 17.969 1 96.12 108 LYS A C 1
ATOM 823 O O . LYS A 1 108 ? -5.477 3.576 17.453 1 96.12 108 LYS A O 1
ATOM 828 N N . GLY A 1 109 ? -4.305 1.646 17.938 1 93.5 109 GLY A N 1
ATOM 829 C CA . GLY A 1 109 ? -5.277 0.795 17.266 1 93.5 109 GLY A CA 1
ATOM 830 C C . GLY A 1 109 ? -5.289 0.977 15.766 1 93.5 109 GLY A C 1
ATOM 831 O O . GLY A 1 109 ? -6.355 1.018 15.148 1 93.5 109 GLY A O 1
ATOM 832 N N . SER A 1 110 ? -4.148 1.195 15.172 1 94 110 SER A N 1
ATOM 833 C CA . SER A 1 110 ? -4.023 1.352 13.727 1 94 110 SER A CA 1
ATOM 834 C C . SER A 1 110 ? -4.316 0.043 13 1 94 110 SER A C 1
ATOM 836 O O . SER A 1 110 ? -3.92 -1.03 13.461 1 94 110 SER A O 1
ATOM 838 N N . VAL A 1 111 ? -4.91 0.162 11.867 1 93.31 111 VAL A N 1
ATOM 839 C CA . VAL A 1 111 ? -5.156 -1.002 11.023 1 93.31 111 VAL A CA 1
ATOM 840 C C . VAL A 1 111 ? -3.834 -1.519 10.453 1 93.31 111 VAL A C 1
ATOM 842 O O . VAL A 1 111 ? -3.771 -2.631 9.93 1 93.31 111 VAL A O 1
ATOM 845 N N . PHE A 1 112 ? -2.721 -0.795 10.625 1 93.19 112 PHE A N 1
ATOM 846 C CA . PHE A 1 112 ? -1.437 -1.177 10.055 1 93.19 112 PHE A CA 1
ATOM 847 C C . PHE A 1 112 ? -0.529 -1.786 11.109 1 93.19 112 PHE A C 1
ATOM 849 O O . PHE A 1 112 ? 0.667 -1.974 10.883 1 93.19 112 PHE A O 1
ATOM 856 N N . ILE A 1 113 ? -1.001 -2.07 12.258 1 92.31 113 ILE A N 1
ATOM 857 C CA . ILE A 1 113 ? -0.241 -2.682 13.336 1 92.31 113 ILE A CA 1
ATOM 858 C C . ILE A 1 113 ? 0.452 -3.945 12.836 1 92.31 113 ILE A C 1
ATOM 860 O O . ILE A 1 113 ? 1.64 -4.152 13.094 1 92.31 113 ILE A O 1
ATOM 864 N N . PRO A 1 114 ? -0.208 -4.812 12.023 1 90.44 114 PRO A N 1
ATOM 865 C CA . PRO A 1 114 ? 0.489 -5.996 11.516 1 90.44 114 PRO A CA 1
ATOM 866 C C . PRO A 1 114 ? 1.737 -5.645 10.711 1 90.44 114 PRO A C 1
ATOM 868 O O . PRO A 1 114 ? 2.73 -6.375 10.75 1 90.44 114 PRO A O 1
ATOM 871 N N . THR A 1 115 ? 1.683 -4.578 10.008 1 90.94 115 THR A N 1
ATOM 872 C CA . THR A 1 115 ? 2.846 -4.129 9.25 1 90.94 115 THR A CA 1
ATOM 873 C C . THR A 1 115 ? 4.023 -3.85 10.18 1 90.94 115 THR A C 1
ATOM 875 O O . THR A 1 115 ? 5.141 -4.305 9.93 1 90.94 115 THR A O 1
ATOM 878 N N . TYR A 1 116 ? 3.725 -3.164 11.211 1 90.62 116 TYR A N 1
ATOM 879 C CA . TYR A 1 116 ? 4.777 -2.803 12.156 1 90.62 116 TYR A CA 1
ATOM 880 C C . TYR A 1 116 ? 5.41 -4.047 12.773 1 90.62 116 TYR A C 1
ATOM 882 O O . TYR A 1 116 ? 6.629 -4.109 12.938 1 90.62 116 TYR A O 1
ATOM 890 N N . ARG A 1 117 ? 4.617 -4.91 13.086 1 88.62 117 ARG A N 1
ATOM 891 C CA . ARG A 1 117 ? 5.102 -6.148 13.695 1 88.62 117 ARG A CA 1
ATOM 892 C C . ARG A 1 117 ? 6.016 -6.906 12.734 1 88.62 117 ARG A C 1
ATOM 894 O O . ARG A 1 117 ? 7.066 -7.41 13.141 1 88.62 117 ARG A O 1
ATOM 901 N N . MET A 1 118 ? 5.613 -6.969 11.516 1 86.12 118 MET A N 1
ATOM 902 C CA . MET A 1 118 ? 6.426 -7.641 10.508 1 86.12 118 MET A CA 1
ATOM 903 C C . MET A 1 118 ? 7.762 -6.93 10.32 1 86.12 118 MET A C 1
ATOM 905 O O . MET A 1 118 ? 8.805 -7.578 10.211 1 86.12 118 MET A O 1
ATOM 909 N N . LEU A 1 119 ? 7.676 -5.66 10.25 1 87.88 119 LEU A N 1
ATOM 910 C CA . LEU A 1 119 ? 8.898 -4.887 10.086 1 87.88 119 LEU A CA 1
ATOM 911 C C . LEU A 1 119 ? 9.844 -5.094 11.258 1 87.88 119 LEU A C 1
ATOM 913 O O . LEU A 1 119 ? 11.055 -5.254 11.07 1 87.88 119 LEU A O 1
ATOM 917 N N . LYS A 1 120 ? 9.297 -5.078 12.414 1 87.81 120 LYS A N 1
ATOM 918 C CA . LYS A 1 120 ? 10.086 -5.309 13.617 1 87.81 120 LYS A CA 1
ATOM 919 C C . LYS A 1 120 ? 10.766 -6.672 13.578 1 87.81 120 LYS A C 1
ATOM 921 O O . LYS A 1 120 ? 11.953 -6.785 13.891 1 87.81 120 LYS A O 1
ATOM 926 N N . GLU A 1 121 ? 10.055 -7.637 13.211 1 84.31 121 GLU A N 1
ATOM 927 C CA . GLU A 1 121 ? 10.578 -8.992 13.133 1 84.31 121 GLU A CA 1
ATOM 928 C C . GLU A 1 121 ? 11.695 -9.094 12.102 1 84.31 121 GLU A C 1
ATOM 930 O O . GLU A 1 121 ? 12.609 -9.906 12.242 1 84.31 121 GLU A O 1
ATOM 935 N N . ARG A 1 122 ? 11.617 -8.195 11.125 1 82.81 122 ARG A N 1
ATOM 936 C CA . ARG A 1 122 ? 12.602 -8.227 10.055 1 82.81 122 ARG A CA 1
ATOM 937 C C . ARG A 1 122 ? 13.773 -7.301 10.352 1 82.81 122 ARG A C 1
ATOM 939 O O . ARG A 1 122 ? 14.648 -7.102 9.508 1 82.81 122 ARG A O 1
ATOM 946 N N . GLY A 1 123 ? 13.742 -6.621 11.508 1 81.94 123 GLY A N 1
ATOM 947 C CA . GLY A 1 123 ? 14.852 -5.797 11.953 1 81.94 123 GLY A CA 1
ATOM 948 C C . GLY A 1 123 ? 14.836 -4.402 11.352 1 81.94 123 GLY A C 1
ATOM 949 O O . GLY A 1 123 ? 15.875 -3.734 11.305 1 81.94 123 GLY A O 1
ATOM 950 N N . VAL A 1 124 ? 13.711 -4.086 10.789 1 82 124 VAL A N 1
ATOM 951 C CA . VAL A 1 124 ? 13.586 -2.723 10.289 1 82 124 VAL A CA 1
ATOM 952 C C . VAL A 1 124 ? 13.352 -1.764 11.453 1 82 124 VAL A C 1
ATOM 954 O O . VAL A 1 124 ? 12.43 -1.958 12.25 1 82 124 VAL A O 1
ATOM 957 N N . GLN A 1 125 ? 14.141 -0.727 11.445 1 81.38 125 GLN A N 1
ATOM 958 C CA . GLN A 1 125 ? 14.078 0.182 12.586 1 81.38 125 GLN A CA 1
ATOM 959 C C . GLN A 1 125 ? 13.289 1.439 12.242 1 81.38 125 GLN A C 1
ATOM 961 O O . GLN A 1 125 ? 12.648 2.031 13.117 1 81.38 125 GLN A O 1
ATOM 966 N N . PHE A 1 126 ? 13.414 1.787 10.984 1 77.19 126 PHE A N 1
ATOM 967 C CA . PHE A 1 126 ? 12.789 3.045 10.586 1 77.19 126 PHE A CA 1
ATOM 968 C C . PHE A 1 126 ? 11.648 2.801 9.609 1 77.19 126 PHE A C 1
ATOM 970 O O . PHE A 1 126 ? 11.75 1.956 8.719 1 77.19 126 PHE A O 1
ATOM 977 N N . PHE A 1 127 ? 10.555 3.396 9.977 1 75.5 127 PHE A N 1
ATOM 978 C CA . PHE A 1 127 ? 9.336 3.322 9.188 1 75.5 127 PHE A CA 1
ATOM 979 C C . PHE A 1 127 ? 8.906 4.707 8.727 1 75.5 127 PHE A C 1
ATOM 981 O O . PHE A 1 127 ? 7.777 5.137 8.984 1 75.5 127 PHE A O 1
ATOM 988 N N . THR A 1 128 ? 9.781 5.422 8.125 1 65.56 128 THR A N 1
ATOM 989 C CA . THR A 1 128 ? 9.578 6.84 7.852 1 65.56 128 THR A CA 1
ATOM 990 C C . THR A 1 128 ? 8.391 7.043 6.91 1 65.56 128 THR A C 1
ATOM 992 O O . THR A 1 128 ? 7.73 8.078 6.949 1 65.56 128 THR A O 1
ATOM 995 N N . LEU A 1 129 ? 7.973 5.988 6.246 1 74.44 129 LEU A N 1
ATOM 996 C CA . LEU A 1 129 ? 6.93 6.191 5.246 1 74.44 129 LEU A CA 1
ATOM 997 C C . LEU A 1 129 ? 5.723 5.301 5.523 1 74.44 129 LEU A C 1
ATOM 999 O O . LEU A 1 129 ? 5.207 4.645 4.617 1 74.44 129 LEU A O 1
ATOM 1003 N N . SER A 1 130 ? 5.395 5.383 6.805 1 86.19 130 SER A N 1
ATOM 1004 C CA . SER A 1 130 ? 4.16 4.641 7.035 1 86.19 130 SER A CA 1
ATOM 1005 C C . SER A 1 130 ? 2.975 5.312 6.352 1 86.19 130 SER A C 1
ATOM 1007 O O . SER A 1 130 ? 2.961 6.531 6.176 1 86.19 130 SER A O 1
ATOM 1009 N N . PRO A 1 131 ? 1.962 4.539 6.023 1 90.56 131 PRO A N 1
ATOM 1010 C CA . PRO A 1 131 ? 0.754 5.133 5.441 1 90.56 131 PRO A CA 1
ATOM 1011 C C . PRO A 1 131 ? 0.142 6.215 6.332 1 90.56 131 PRO A C 1
ATOM 1013 O O . PRO A 1 131 ? -0.311 7.246 5.832 1 90.56 131 PRO A O 1
ATOM 1016 N N . GLU A 1 132 ? 0.179 5.969 7.629 1 93.19 132 GLU A N 1
ATOM 1017 C CA . GLU A 1 132 ? -0.368 6.934 8.578 1 93.19 132 GLU A CA 1
ATOM 1018 C C . GLU A 1 132 ? 0.422 8.242 8.555 1 93.19 132 GLU A C 1
ATOM 1020 O O . GLU A 1 132 ? -0.162 9.32 8.508 1 93.19 132 GLU A O 1
ATOM 1025 N N . ALA A 1 133 ? 1.733 8.078 8.578 1 91 133 ALA A N 1
ATOM 1026 C CA . ALA A 1 133 ? 2.598 9.258 8.57 1 91 133 ALA A CA 1
ATOM 1027 C C . ALA A 1 133 ? 2.432 10.047 7.277 1 91 133 ALA A C 1
ATOM 1029 O O . ALA A 1 133 ? 2.479 11.281 7.289 1 91 133 ALA A O 1
ATOM 1030 N N . LEU A 1 134 ? 2.281 9.336 6.234 1 89.56 134 LEU A N 1
ATOM 1031 C CA . LEU A 1 134 ? 2.076 9.992 4.949 1 89.56 134 LEU A CA 1
ATOM 1032 C C . LEU A 1 134 ? 0.794 10.82 4.957 1 89.56 134 LEU A C 1
ATOM 1034 O O . LEU A 1 134 ? 0.775 11.953 4.465 1 89.56 134 LEU A O 1
ATOM 1038 N N . LEU A 1 135 ? -0.223 10.25 5.477 1 92.88 135 LEU A N 1
ATOM 1039 C CA . LEU A 1 135 ? -1.511 10.938 5.539 1 92.88 135 LEU A CA 1
ATOM 1040 C C . LEU A 1 135 ? -1.429 12.172 6.422 1 92.88 135 LEU A C 1
ATOM 1042 O O . LEU A 1 135 ? -1.849 13.258 6.016 1 92.88 135 LEU A O 1
ATOM 1046 N N . VAL A 1 136 ? -0.853 12.023 7.566 1 94.44 136 VAL A N 1
ATOM 1047 C CA . VAL A 1 136 ? -0.751 13.125 8.516 1 94.44 136 VAL A CA 1
ATOM 1048 C C . VAL A 1 136 ? 0.122 14.234 7.926 1 94.44 136 VAL A C 1
ATOM 1050 O O . VAL A 1 136 ? -0.233 15.414 7.988 1 94.44 136 VAL A O 1
ATOM 1053 N N . ALA A 1 137 ? 1.247 13.828 7.383 1 92.25 137 ALA A N 1
ATOM 1054 C CA . ALA A 1 137 ? 2.146 14.805 6.773 1 92.25 137 ALA A CA 1
ATOM 1055 C C . ALA A 1 137 ? 1.447 15.57 5.652 1 92.25 137 ALA A C 1
ATOM 1057 O O . ALA A 1 137 ? 1.664 16.766 5.484 1 92.25 137 ALA A O 1
ATOM 1058 N N . SER A 1 138 ? 0.687 14.891 4.926 1 91.44 138 SER A N 1
ATOM 1059 C CA . SER A 1 138 ? -0.031 15.539 3.834 1 91.44 138 SER A CA 1
ATOM 1060 C C . SER A 1 138 ? -1.006 16.594 4.359 1 91.44 138 SER A C 1
ATOM 1062 O O . SER A 1 138 ? -1.162 17.656 3.76 1 91.44 138 SER A O 1
ATOM 1064 N N . ILE A 1 139 ? -1.692 16.328 5.422 1 93.75 139 ILE A N 1
ATOM 1065 C CA . ILE A 1 139 ? -2.631 17.25 6.043 1 93.75 139 ILE A CA 1
ATOM 1066 C C . ILE A 1 139 ? -1.877 18.453 6.586 1 93.75 139 ILE A C 1
ATOM 1068 O O . ILE A 1 139 ? -2.291 19.609 6.375 1 93.75 139 ILE A O 1
ATOM 1072 N N . ILE A 1 140 ? -0.769 18.219 7.23 1 93.38 140 ILE A N 1
ATOM 1073 C CA . ILE A 1 140 ? 0.031 19.297 7.797 1 93.38 140 ILE A CA 1
ATOM 1074 C C . ILE A 1 140 ? 0.583 20.172 6.676 1 93.38 140 ILE A C 1
ATOM 1076 O O . ILE A 1 140 ? 0.591 21.406 6.789 1 93.38 140 ILE A O 1
ATOM 1080 N N . ARG A 1 141 ? 1.035 19.531 5.641 1 91.38 141 ARG A N 1
ATOM 1081 C CA . ARG A 1 141 ? 1.538 20.297 4.504 1 91.38 141 ARG A CA 1
ATOM 1082 C C . ARG A 1 141 ? 0.45 21.188 3.928 1 91.38 141 ARG A C 1
ATOM 1084 O O . ARG A 1 141 ? 0.713 22.344 3.57 1 91.38 141 ARG A O 1
ATOM 1091 N N . ARG A 1 142 ? -0.725 20.641 3.814 1 91.06 142 ARG A N 1
ATOM 1092 C CA . ARG A 1 142 ? -1.854 21.438 3.342 1 91.06 142 ARG A CA 1
ATOM 1093 C C . ARG A 1 142 ? -2.131 22.609 4.277 1 91.06 142 ARG A C 1
ATOM 1095 O O . ARG A 1 142 ? -2.365 23.734 3.822 1 91.06 142 ARG A O 1
ATOM 1102 N N . HIS A 1 143 ? -2.133 22.312 5.508 1 92.5 143 HIS A N 1
ATOM 1103 C CA . HIS A 1 143 ? -2.293 23.359 6.516 1 92.5 143 HIS A CA 1
ATOM 1104 C C . HIS A 1 143 ? -1.263 24.469 6.328 1 92.5 143 HIS A C 1
ATOM 1106 O O . HIS A 1 143 ? -1.61 25.656 6.324 1 92.5 143 HIS A O 1
ATOM 1112 N N . LEU A 1 144 ? -0.017 24.094 6.18 1 90.75 144 LEU A N 1
ATOM 1113 C CA . LEU A 1 144 ? 1.065 25.062 6.031 1 90.75 144 LEU A CA 1
ATOM 1114 C C . LEU A 1 144 ? 0.895 25.875 4.758 1 90.75 144 LEU A C 1
ATOM 1116 O O . LEU A 1 144 ? 1.169 27.078 4.742 1 90.75 144 LEU A O 1
ATOM 1120 N N . ARG A 1 145 ? 0.471 25.25 3.736 1 88.56 145 ARG A N 1
ATOM 1121 C CA . ARG A 1 145 ? 0.237 25.938 2.475 1 88.56 145 ARG A CA 1
ATOM 1122 C C . ARG A 1 145 ? -0.876 26.969 2.615 1 88.56 145 ARG A C 1
ATOM 1124 O O . ARG A 1 145 ? -0.747 28.094 2.137 1 88.56 145 ARG A O 1
ATOM 1131 N N . GLU A 1 146 ? -1.89 26.609 3.215 1 89.56 146 GLU A N 1
ATOM 1132 C CA . GLU A 1 146 ? -3.039 27.5 3.361 1 89.56 146 GLU A CA 1
ATOM 1133 C C . GLU A 1 146 ? -2.74 28.625 4.332 1 89.56 146 GLU A C 1
ATOM 1135 O O . GLU A 1 146 ? -3.301 29.719 4.211 1 89.56 146 GLU A O 1
ATOM 1140 N N . ALA A 1 147 ? -1.92 28.344 5.27 1 87.88 147 ALA A N 1
ATOM 1141 C CA . ALA A 1 147 ? -1.518 29.375 6.227 1 87.88 147 ALA A CA 1
ATOM 1142 C C . ALA A 1 147 ? -0.538 30.359 5.598 1 87.88 147 ALA A C 1
ATOM 1144 O O . ALA A 1 147 ? -0.221 31.391 6.191 1 87.88 147 ALA A O 1
ATOM 1145 N N . GLY A 1 148 ? -0.094 30.109 4.324 1 80.25 148 GLY A N 1
ATOM 1146 C CA . GLY A 1 148 ? 0.783 31.016 3.604 1 80.25 148 GLY A CA 1
ATOM 1147 C C . GLY A 1 148 ? 2.223 30.969 4.082 1 80.25 148 GLY A C 1
ATOM 1148 O O . GLY A 1 148 ? 2.957 31.953 3.971 1 80.25 148 GLY A O 1
ATOM 1149 N N . GLU A 1 149 ? 2.621 29.953 4.637 1 69.25 149 GLU A N 1
ATOM 1150 C CA . GLU A 1 149 ? 3.955 29.922 5.23 1 69.25 149 GLU A CA 1
ATOM 1151 C C . GLU A 1 149 ? 5.004 29.5 4.203 1 69.25 149 GLU A C 1
ATOM 1153 O O . GLU A 1 149 ? 6.191 29.422 4.52 1 69.25 149 GLU A O 1
ATOM 1158 N N . GLY A 1 150 ? 4.574 29.5 2.941 1 61.81 150 GLY A N 1
ATOM 1159 C CA . GLY A 1 150 ? 5.449 29.391 1.787 1 61.81 150 GLY A CA 1
ATOM 1160 C C . GLY A 1 150 ? 6.121 28.031 1.685 1 61.81 150 GLY A C 1
ATOM 1161 O O . GLY A 1 150 ? 6.57 27.625 0.608 1 61.81 150 GLY A O 1
ATOM 1162 N N . ASN A 1 151 ? 6.621 27.547 2.916 1 65.69 151 ASN A N 1
ATOM 1163 C CA . ASN A 1 151 ? 7.363 26.297 2.871 1 65.69 151 ASN A CA 1
ATOM 1164 C C . ASN A 1 151 ? 6.547 25.141 3.445 1 65.69 151 ASN A C 1
ATOM 1166 O O . ASN A 1 151 ? 6.277 25.109 4.648 1 65.69 151 ASN A O 1
ATOM 1170 N N . GLU A 1 152 ? 6.246 24.266 2.631 1 78.62 152 GLU A N 1
ATOM 1171 C CA . GLU A 1 152 ? 5.367 23.172 3.051 1 78.62 152 GLU A CA 1
ATOM 1172 C C . GLU A 1 152 ? 6.148 21.875 3.227 1 78.62 152 GLU A C 1
ATOM 1174 O O . GLU A 1 152 ? 5.555 20.797 3.346 1 78.62 152 GLU A O 1
ATOM 1179 N N . ARG A 1 153 ? 7.473 22.078 3.215 1 82.94 153 ARG A N 1
ATOM 1180 C CA . ARG A 1 153 ? 8.266 20.859 3.346 1 82.94 153 ARG A CA 1
ATOM 1181 C C . ARG A 1 153 ? 8.297 20.391 4.793 1 82.94 153 ARG A C 1
ATOM 1183 O O . ARG A 1 153 ? 8.531 21.172 5.711 1 82.94 153 ARG A O 1
ATOM 1190 N N . VAL A 1 154 ? 8.008 19.188 4.848 1 86.44 154 VAL A N 1
ATOM 1191 C CA . VAL A 1 154 ? 8.023 18.594 6.184 1 86.44 154 VAL A CA 1
ATOM 1192 C C . VAL A 1 154 ? 8.883 17.344 6.188 1 86.44 154 VAL A C 1
ATOM 1194 O O . VAL A 1 154 ? 9.109 16.734 5.141 1 86.44 154 VAL A O 1
ATOM 1197 N N . ARG A 1 155 ? 9.445 17.078 7.32 1 85.81 155 ARG A N 1
ATOM 1198 C CA . ARG A 1 155 ? 10.172 15.836 7.582 1 85.81 155 ARG A CA 1
ATOM 1199 C C . ARG A 1 155 ? 9.438 14.977 8.609 1 85.81 155 ARG A C 1
ATOM 1201 O O . ARG A 1 155 ? 8.891 15.508 9.586 1 85.81 155 ARG A O 1
ATOM 1208 N N . VAL A 1 156 ? 9.391 13.734 8.281 1 85.69 156 VAL A N 1
ATOM 1209 C CA . VAL A 1 156 ? 8.773 12.781 9.203 1 85.69 156 VAL A CA 1
ATOM 1210 C C . VAL A 1 156 ? 9.852 11.898 9.828 1 85.69 156 VAL A C 1
ATOM 1212 O O . VAL A 1 156 ? 10.758 11.422 9.141 1 85.69 156 VAL A O 1
ATOM 1215 N N . LYS A 1 157 ? 9.789 11.797 11.031 1 80.25 157 LYS A N 1
ATOM 1216 C CA . LYS A 1 157 ? 10.633 10.859 11.773 1 80.25 157 LYS A CA 1
ATOM 1217 C C . LYS A 1 157 ? 9.781 9.82 12.5 1 80.25 157 LYS A C 1
ATOM 1219 O O . LYS A 1 157 ? 9.078 10.141 13.461 1 80.25 157 LYS A O 1
ATOM 1224 N N . ALA A 1 158 ? 9.812 8.656 11.93 1 78.88 158 ALA A N 1
ATOM 1225 C CA . ALA A 1 158 ? 9.047 7.566 12.531 1 78.88 158 ALA A CA 1
ATOM 1226 C C . ALA A 1 158 ? 9.922 6.336 12.758 1 78.88 158 ALA A C 1
ATOM 1228 O O . ALA A 1 158 ? 10.781 6.016 11.93 1 78.88 158 ALA A O 1
ATOM 1229 N N . GLU A 1 159 ? 9.773 5.82 13.922 1 81.25 159 GLU A N 1
ATOM 1230 C CA . GLU A 1 159 ? 10.391 4.535 14.227 1 81.25 159 GLU A CA 1
ATOM 1231 C C . GLU A 1 159 ? 9.344 3.428 14.32 1 81.25 159 GLU A C 1
ATOM 1233 O O . GLU A 1 159 ? 8.172 3.693 14.602 1 81.25 159 GLU A O 1
ATOM 1238 N N . VAL A 1 160 ? 9.781 2.252 13.945 1 84.88 160 VAL A N 1
ATOM 1239 C CA . VAL A 1 160 ? 8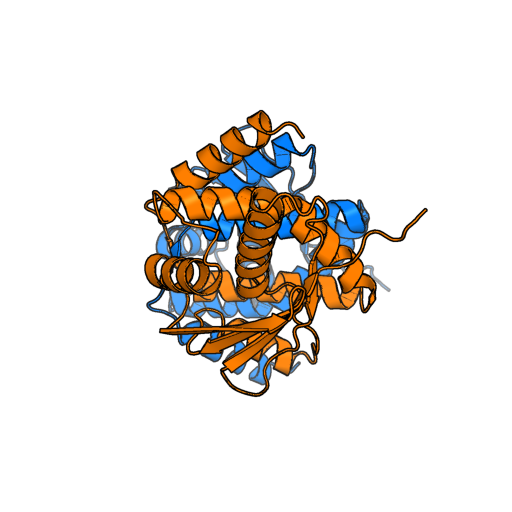.891 1.109 14.133 1 84.88 160 VAL A CA 1
ATOM 1240 C C . VAL A 1 160 ? 8.516 0.991 15.609 1 84.88 160 VAL A C 1
ATOM 1242 O O . VAL A 1 160 ? 9.391 0.968 16.484 1 84.88 160 VAL A O 1
ATOM 1245 N N . PRO A 1 161 ? 7.246 0.983 15.859 1 87.5 161 PRO A N 1
ATOM 1246 C CA . PRO A 1 161 ? 6.844 1.013 17.266 1 87.5 161 PRO A CA 1
ATOM 1247 C C . PRO A 1 161 ? 7.191 -0.277 18.016 1 87.5 161 PRO A C 1
ATOM 1249 O O . PRO A 1 161 ? 7.156 -1.36 17.422 1 87.5 161 PRO A O 1
ATOM 1252 N N . GLU A 1 162 ? 7.496 -0.091 19.266 1 84.56 162 GLU A N 1
ATOM 1253 C CA . GLU A 1 162 ? 7.758 -1.229 20.141 1 84.56 162 GLU A CA 1
ATOM 1254 C C . GLU A 1 162 ? 6.461 -1.839 20.672 1 84.56 162 GLU A C 1
ATOM 1256 O O . GLU A 1 162 ? 6.406 -3.031 20.984 1 84.56 162 GLU A O 1
ATOM 1261 N N . ASP A 1 163 ? 5.531 -1.043 20.719 1 88.81 163 ASP A N 1
ATOM 1262 C CA . ASP A 1 163 ? 4.195 -1.47 21.125 1 88.81 163 ASP A CA 1
ATOM 1263 C C . ASP A 1 163 ? 3.178 -1.239 20.016 1 88.81 163 ASP A C 1
ATOM 1265 O O . ASP A 1 163 ? 3.547 -1.136 18.844 1 88.81 163 ASP A O 1
ATOM 1269 N N . ASP A 1 164 ? 1.918 -1.286 20.312 1 88.75 164 ASP A N 1
ATOM 1270 C CA . ASP A 1 164 ? 0.88 -1.154 19.297 1 88.75 164 ASP A CA 1
ATOM 1271 C C . ASP A 1 164 ? 0.473 0.306 19.109 1 88.75 164 ASP A C 1
ATOM 1273 O O . ASP A 1 164 ? -0.608 0.595 18.594 1 88.75 164 ASP A O 1
ATOM 1277 N N . VAL A 1 165 ? 1.397 1.188 19.594 1 93.81 165 VAL A N 1
ATOM 1278 C CA . VAL A 1 165 ? 1.151 2.617 19.438 1 93.81 165 VAL A CA 1
ATOM 1279 C C . VAL A 1 165 ? 2.229 3.23 18.547 1 93.81 165 VAL A C 1
ATOM 1281 O O . VAL A 1 165 ? 3.416 3.188 18.875 1 93.81 165 VAL A O 1
ATOM 1284 N N . LEU A 1 166 ? 1.791 3.75 17.422 1 93.94 166 LEU A N 1
ATOM 1285 C CA . LEU A 1 166 ? 2.729 4.449 16.547 1 93.94 166 LEU A CA 1
ATOM 1286 C C . LEU A 1 166 ? 2.951 5.879 17.016 1 93.94 166 LEU A C 1
ATOM 1288 O O . LEU A 1 166 ? 1.991 6.613 17.266 1 93.94 166 LEU A O 1
ATOM 1292 N N . ARG A 1 167 ? 4.211 6.18 17.172 1 94.06 167 ARG A N 1
ATOM 1293 C CA . ARG A 1 167 ? 4.602 7.539 17.547 1 94.06 167 ARG A CA 1
ATOM 1294 C C . ARG A 1 167 ? 5.582 8.117 16.531 1 94.06 167 ARG A C 1
ATOM 1296 O O . ARG A 1 167 ? 6.527 7.438 16.109 1 94.06 167 ARG A O 1
ATOM 1303 N N . PHE A 1 168 ? 5.277 9.336 16.062 1 92.31 168 PHE A N 1
ATOM 1304 C CA . PHE A 1 168 ? 6.23 9.984 15.172 1 92.31 168 PHE A CA 1
ATOM 1305 C C . PHE A 1 168 ? 6.094 11.5 15.234 1 92.31 168 PHE A C 1
ATOM 1307 O O . PHE A 1 168 ? 5.168 12.016 15.859 1 92.31 168 PHE A O 1
ATOM 1314 N N . ILE A 1 169 ? 7.129 12.094 14.695 1 93 169 ILE A N 1
ATOM 1315 C CA . ILE A 1 169 ? 7.195 13.555 14.688 1 93 169 ILE A CA 1
ATOM 1316 C C . ILE A 1 169 ? 7.176 14.062 13.25 1 93 169 ILE A C 1
ATOM 1318 O O . ILE A 1 169 ? 7.816 13.484 12.375 1 93 169 ILE A O 1
ATOM 1322 N N . VAL A 1 170 ? 6.336 15.086 13.016 1 91.44 170 VAL A N 1
ATOM 1323 C CA . VAL A 1 170 ? 6.383 15.82 11.758 1 91.44 170 VAL A CA 1
ATOM 1324 C C . VAL A 1 170 ? 6.949 17.219 12 1 91.44 170 VAL A C 1
ATOM 1326 O O . VAL A 1 170 ? 6.41 17.984 12.805 1 91.44 170 VAL A O 1
ATOM 1329 N N . GLU A 1 171 ? 7.996 17.469 11.273 1 91.12 171 GLU A N 1
ATOM 1330 C CA . GLU A 1 171 ? 8.672 18.75 11.477 1 91.12 171 GLU A CA 1
ATOM 1331 C C . GLU A 1 171 ? 8.727 19.547 10.18 1 91.12 171 GLU A C 1
ATOM 1333 O O . GLU A 1 171 ? 9.047 19 9.117 1 91.12 171 GLU A O 1
ATOM 1338 N N . ARG A 1 172 ? 8.453 20.75 10.297 1 89 172 ARG A N 1
ATOM 1339 C CA . ARG A 1 172 ? 8.633 21.656 9.164 1 89 172 ARG A CA 1
ATOM 1340 C C . ARG A 1 172 ? 10.109 21.891 8.883 1 89 172 ARG A C 1
ATOM 1342 O O . ARG A 1 172 ? 10.906 22.078 9.812 1 89 172 ARG A O 1
ATOM 1349 N N . ILE A 1 173 ? 10.469 21.672 7.645 1 83.44 173 ILE A N 1
ATOM 1350 C CA . ILE A 1 173 ? 11.852 21.906 7.25 1 83.44 173 ILE A CA 1
ATOM 1351 C C . ILE A 1 173 ? 12 23.344 6.75 1 83.44 173 ILE A C 1
ATOM 1353 O O . ILE A 1 173 ? 11.133 23.844 6.027 1 83.44 173 ILE A O 1
ATOM 1357 N N . GLN A 1 174 ? 12.758 24.188 7.383 1 71 174 GLN A N 1
ATOM 1358 C CA . GLN A 1 174 ? 13.008 25.562 6.941 1 71 174 GLN A CA 1
ATOM 1359 C C . GLN A 1 174 ? 13.875 25.594 5.691 1 71 174 GLN A C 1
ATOM 1361 O O . GLN A 1 174 ? 14.734 24.71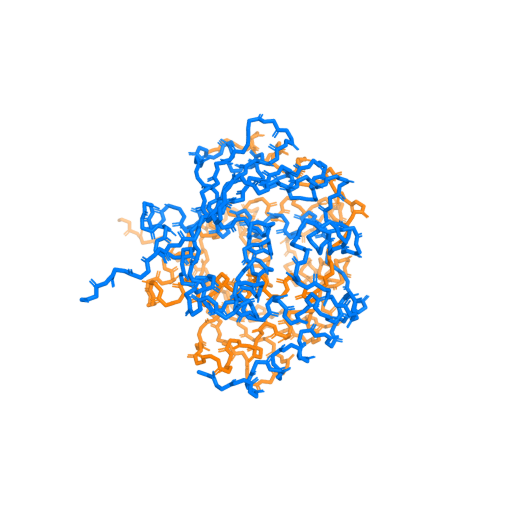9 5.5 1 71 174 GLN A O 1
ATOM 1366 N N . ALA A 1 175 ? 13.25 26.172 4.57 1 56.78 175 ALA A N 1
ATOM 1367 C CA . ALA A 1 175 ? 14.078 26.375 3.385 1 56.78 175 ALA A CA 1
ATOM 1368 C C . ALA A 1 175 ? 15.445 26.922 3.76 1 56.78 175 ALA A C 1
ATOM 1370 O O . ALA A 1 175 ? 15.578 27.672 4.73 1 56.78 175 ALA A O 1
ATOM 1371 N N . LEU A 1 176 ? 16.469 26.125 3.525 1 47.66 176 LEU A N 1
ATOM 1372 C CA . LEU A 1 176 ? 17.766 26.812 3.641 1 47.66 176 LEU A CA 1
ATOM 1373 C C . LEU A 1 176 ? 17.703 28.188 2.99 1 47.66 176 LEU A C 1
ATOM 1375 O O . LEU A 1 176 ? 17.219 28.328 1.867 1 47.66 176 LEU A O 1
ATOM 1379 N N . ARG A 1 177 ? 17.594 29.281 3.691 1 43.53 177 ARG A N 1
ATOM 1380 C CA . ARG A 1 177 ? 17.938 30.594 3.135 1 43.53 177 ARG A CA 1
ATOM 1381 C C . ARG A 1 177 ? 19.125 30.484 2.184 1 43.53 177 ARG A C 1
ATOM 1383 O O . ARG A 1 177 ? 20.156 29.906 2.533 1 43.53 177 ARG A O 1
ATOM 1390 N N . ARG A 1 178 ? 18.828 30.547 0.771 1 34.97 178 ARG A N 1
ATOM 1391 C CA . ARG A 1 178 ? 19.969 31.141 0.096 1 34.97 178 ARG A CA 1
ATOM 1392 C C . ARG A 1 178 ? 20.297 32.531 0.671 1 34.97 178 ARG A C 1
ATOM 1394 O O . ARG A 1 178 ? 19.391 33.281 1.026 1 34.97 178 ARG A O 1
ATOM 1401 N N . MET B 1 1 ? 15.148 -16.688 7.145 1 44 1 MET B N 1
ATOM 1402 C CA . MET B 1 1 ? 14.008 -16.75 8.047 1 44 1 MET B CA 1
ATOM 1403 C C . MET B 1 1 ? 13.312 -18.109 7.961 1 44 1 MET B C 1
ATOM 1405 O O . MET B 1 1 ? 13.062 -18.609 6.863 1 44 1 MET B O 1
ATOM 1409 N N . SER B 1 2 ? 13.211 -18.703 9.062 1 48.88 2 SER B N 1
ATOM 1410 C CA . SER B 1 2 ? 12.68 -20.062 9.133 1 48.88 2 SER B CA 1
ATOM 1411 C C . SER B 1 2 ? 11.195 -20.094 8.797 1 48.88 2 SER B C 1
ATOM 1413 O O . SER B 1 2 ? 10.516 -19.062 8.867 1 48.88 2 SER B O 1
ATOM 1415 N N . MET B 1 3 ? 10.664 -21.203 8.164 1 50.72 3 MET B N 1
ATOM 1416 C CA . MET B 1 3 ? 9.258 -21.5 7.902 1 50.72 3 MET B CA 1
ATOM 1417 C C . MET B 1 3 ? 8.391 -21.062 9.07 1 50.72 3 MET B C 1
ATOM 1419 O O . MET B 1 3 ? 7.277 -20.578 8.875 1 50.72 3 MET B O 1
ATOM 1423 N N . SER B 1 4 ? 8.883 -21.25 10.273 1 48.66 4 SER B N 1
ATOM 1424 C CA . SER B 1 4 ? 8.141 -20.938 11.492 1 48.66 4 SER B CA 1
ATOM 1425 C C . SER B 1 4 ? 7.93 -19.438 11.641 1 48.66 4 SER B C 1
ATOM 1427 O O . SER B 1 4 ? 6.863 -18.984 12.07 1 48.66 4 SER B O 1
ATOM 1429 N N . ASP B 1 5 ? 8.844 -18.672 11.078 1 60.28 5 ASP B N 1
ATOM 1430 C CA . ASP B 1 5 ? 8.82 -17.219 11.25 1 60.28 5 ASP B CA 1
ATOM 1431 C C . ASP B 1 5 ? 7.809 -16.578 10.305 1 60.28 5 ASP B C 1
ATOM 1433 O O . ASP B 1 5 ? 7.09 -15.656 10.695 1 60.28 5 ASP B O 1
ATOM 1437 N N . ARG B 1 6 ? 7.48 -17.344 9.344 1 67.75 6 ARG B N 1
ATOM 1438 C CA . ARG B 1 6 ? 6.559 -16.797 8.359 1 67.75 6 ARG B CA 1
ATOM 1439 C C . ARG B 1 6 ? 5.109 -17.047 8.758 1 67.75 6 ARG B C 1
ATOM 1441 O O . ARG B 1 6 ? 4.227 -16.234 8.484 1 67.75 6 ARG B O 1
ATOM 1448 N N . SER B 1 7 ? 4.984 -18.047 9.484 1 69.31 7 SER B N 1
ATOM 1449 C CA . SER B 1 7 ? 3.641 -18.328 9.984 1 69.31 7 SER B CA 1
ATOM 1450 C C . SER B 1 7 ? 3.178 -17.266 10.969 1 69.31 7 SER B C 1
ATOM 1452 O O . SER B 1 7 ? 2.02 -16.844 10.945 1 69.31 7 SER B O 1
ATOM 1454 N N . ALA B 1 8 ? 4.078 -16.844 11.781 1 73.38 8 ALA B N 1
ATOM 1455 C CA . ALA B 1 8 ? 3.746 -15.82 12.758 1 73.38 8 ALA B CA 1
ATOM 1456 C C . ALA B 1 8 ? 3.395 -14.5 12.078 1 73.38 8 ALA B C 1
ATOM 1458 O O . ALA B 1 8 ? 2.49 -13.789 12.516 1 73.38 8 ALA B O 1
ATOM 1459 N N . GLU B 1 9 ? 4.059 -14.266 10.914 1 77.19 9 GLU B N 1
ATOM 1460 C CA . GLU B 1 9 ? 3.789 -13.039 10.164 1 77.19 9 GLU B CA 1
ATOM 1461 C C . GLU B 1 9 ? 2.396 -13.078 9.539 1 77.19 9 GLU B C 1
ATOM 1463 O O . GLU B 1 9 ? 1.689 -12.062 9.539 1 77.19 9 GLU B O 1
ATOM 1468 N N . VAL B 1 10 ? 2.092 -14.258 9.141 1 76.19 10 VAL B N 1
ATOM 1469 C CA . VAL B 1 10 ? 0.771 -14.391 8.539 1 76.19 10 VAL B CA 1
ATOM 1470 C C . VAL B 1 10 ? -0.304 -14.258 9.617 1 76.19 10 VAL B C 1
ATOM 1472 O O . VAL B 1 10 ? -1.327 -13.602 9.406 1 76.19 10 VAL B O 1
ATOM 1475 N N . ASP B 1 11 ? -0.022 -14.844 10.719 1 77.81 11 ASP B N 1
ATOM 1476 C CA . ASP B 1 11 ? -0.96 -14.711 11.836 1 77.81 11 ASP B CA 1
ATOM 1477 C C . ASP B 1 11 ? -1.152 -13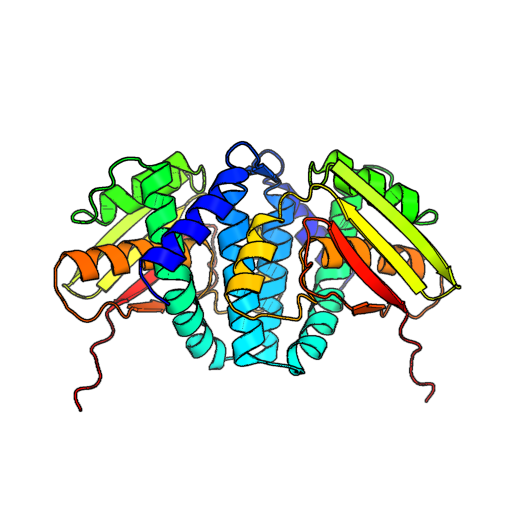.25 12.219 1 77.81 11 ASP B C 1
ATOM 1479 O O . ASP B 1 11 ? -2.273 -12.82 12.5 1 77.81 11 ASP B O 1
ATOM 1483 N N . ALA B 1 12 ? -0.111 -12.578 12.18 1 74.44 12 ALA B N 1
ATOM 1484 C CA . ALA B 1 12 ? -0.179 -11.156 12.5 1 74.44 12 ALA B CA 1
ATOM 1485 C C . ALA B 1 12 ? -1.001 -10.398 11.461 1 74.44 12 ALA B C 1
ATOM 1487 O O . ALA B 1 12 ? -1.786 -9.516 11.805 1 74.44 12 ALA B O 1
ATOM 1488 N N . LEU B 1 13 ? -0.852 -10.789 10.258 1 79.06 13 LEU B N 1
ATOM 1489 C CA . LEU B 1 13 ? -1.581 -10.156 9.172 1 79.06 13 LEU B CA 1
ATOM 1490 C C . LEU B 1 13 ? -3.078 -10.414 9.289 1 79.06 13 LEU B C 1
ATOM 1492 O O . LEU B 1 13 ? -3.893 -9.539 9 1 79.06 13 LEU B O 1
ATOM 1496 N N . MET B 1 14 ? -3.375 -11.555 9.781 1 77.38 14 MET B N 1
ATOM 1497 C CA . MET B 1 14 ? -4.766 -12 9.766 1 77.38 14 MET B CA 1
ATOM 1498 C C . MET B 1 14 ? -5.535 -11.43 10.953 1 77.38 14 MET B C 1
ATOM 1500 O O . MET B 1 14 ? -6.762 -11.523 11.008 1 77.38 14 MET B O 1
ATOM 1504 N N . LYS B 1 15 ? -4.895 -10.836 11.867 1 72.94 15 LYS B N 1
ATOM 1505 C CA . LYS B 1 15 ? -5.566 -10.273 13.031 1 72.94 15 LYS B CA 1
ATOM 1506 C C . LYS B 1 15 ? -6.52 -9.156 12.633 1 72.94 15 LYS B C 1
ATOM 1508 O O . LYS B 1 15 ? -7.477 -8.859 13.352 1 72.94 15 LYS B O 1
ATOM 1513 N N . ALA B 1 16 ? -6.246 -8.578 11.531 1 65.69 16 ALA B N 1
ATOM 1514 C CA . ALA B 1 16 ? -7.133 -7.523 11.039 1 65.69 16 ALA B CA 1
ATOM 1515 C C . ALA B 1 16 ? -8.023 -8.039 9.914 1 65.69 16 ALA B C 1
ATOM 1517 O O . ALA B 1 16 ? -8.352 -7.293 8.984 1 65.69 16 ALA B O 1
ATOM 1518 N N . LYS B 1 17 ? -8.406 -9.211 10.031 1 66.69 17 LYS B N 1
ATOM 1519 C CA . LYS B 1 17 ? -9.047 -9.883 8.906 1 66.69 17 LYS B CA 1
ATOM 1520 C C . LYS B 1 17 ? -10.422 -9.281 8.625 1 66.69 17 LYS B C 1
ATOM 1522 O O . LYS B 1 17 ? -10.867 -9.266 7.473 1 66.69 17 LYS B O 1
ATOM 1527 N N . GLU B 1 18 ? -10.961 -8.719 9.547 1 74.06 18 GLU B N 1
ATOM 1528 C CA . GLU B 1 18 ? -12.32 -8.242 9.328 1 74.06 18 GLU B CA 1
ATOM 1529 C C . GLU B 1 18 ? -12.328 -6.777 8.898 1 74.06 18 GLU B C 1
ATOM 1531 O O . GLU B 1 18 ? -13.383 -6.223 8.578 1 74.06 18 GLU B O 1
ATOM 1536 N N . SER B 1 19 ? -11.195 -6.266 8.781 1 84.62 19 SER B N 1
ATOM 1537 C CA . SER B 1 19 ? -11.133 -4.855 8.406 1 84.62 19 SER B CA 1
ATOM 1538 C C . SER B 1 19 ? -10.688 -4.688 6.961 1 84.62 19 SER B C 1
ATOM 1540 O O . SER B 1 19 ? -10.07 -5.586 6.387 1 84.62 19 SER B O 1
ATOM 1542 N N . CYS B 1 20 ? -11.203 -3.648 6.449 1 90.81 20 CYS B N 1
ATOM 1543 C CA . CYS B 1 20 ? -10.805 -3.305 5.09 1 90.81 20 CYS B CA 1
ATOM 1544 C C . CYS B 1 20 ? -10.406 -1.836 4.992 1 90.81 20 CYS B C 1
ATOM 1546 O O . CYS B 1 20 ? -10.758 -1.034 5.859 1 90.81 20 CYS B O 1
ATOM 1548 N N . ILE B 1 21 ? -9.625 -1.562 4.102 1 92.44 21 ILE B N 1
ATOM 1549 C CA . ILE B 1 21 ? -9.141 -0.202 3.881 1 92.44 21 ILE B CA 1
ATOM 1550 C C . ILE B 1 21 ? -9.695 0.336 2.564 1 92.44 21 ILE B C 1
ATOM 1552 O O . ILE B 1 21 ? -9.695 -0.365 1.549 1 92.44 21 ILE B O 1
ATOM 1556 N N . PRO B 1 22 ? -10.172 1.538 2.631 1 91.88 22 PRO B N 1
ATOM 1557 C CA . PRO B 1 22 ? -10.766 2.09 1.409 1 91.88 22 PRO B CA 1
ATOM 1558 C C . PRO B 1 22 ? -9.82 2.033 0.214 1 91.88 22 PRO B C 1
ATOM 1560 O O . PRO B 1 22 ? -8.656 2.43 0.325 1 91.88 22 PRO B O 1
ATOM 1563 N N . SER B 1 23 ? -10.336 1.642 -0.877 1 92.5 23 SER B N 1
ATOM 1564 C CA . SER B 1 23 ? -9.531 1.408 -2.074 1 92.5 23 SER B CA 1
ATOM 1565 C C . SER B 1 23 ? -8.844 2.689 -2.537 1 92.5 23 SER B C 1
ATOM 1567 O O . SER B 1 23 ? -7.672 2.666 -2.922 1 92.5 23 SER B O 1
ATOM 1569 N N . PRO B 1 24 ? -9.5 3.838 -2.463 1 90.31 24 PRO B N 1
ATOM 1570 C CA . PRO B 1 24 ? -8.82 5.055 -2.906 1 90.31 24 PRO B CA 1
ATOM 1571 C C . PRO B 1 24 ? -7.551 5.348 -2.109 1 90.31 24 PRO B C 1
ATOM 1573 O O . PRO B 1 24 ? -6.539 5.758 -2.682 1 90.31 24 PRO B O 1
ATOM 1576 N N . LEU B 1 25 ? -7.613 5.129 -0.845 1 90.94 25 LEU B N 1
ATOM 1577 C CA . LEU B 1 25 ? -6.438 5.359 -0.017 1 90.94 25 LEU B CA 1
ATOM 1578 C C . LEU B 1 25 ? -5.32 4.383 -0.372 1 90.94 25 LEU B C 1
ATOM 1580 O O . LEU B 1 25 ? -4.164 4.781 -0.519 1 90.94 25 LEU B O 1
ATOM 1584 N N . VAL B 1 26 ? -5.703 3.117 -0.517 1 92.56 26 VAL B N 1
ATOM 1585 C CA . VAL B 1 26 ? -4.715 2.096 -0.846 1 92.56 26 VAL B CA 1
ATOM 1586 C C . VAL B 1 26 ? -4.062 2.422 -2.188 1 92.56 26 VAL B C 1
ATOM 1588 O O . VAL B 1 26 ? -2.84 2.336 -2.326 1 92.56 26 VAL B O 1
ATOM 1591 N N . ASN B 1 27 ? -4.824 2.791 -3.102 1 92.06 27 ASN B N 1
ATOM 1592 C CA . ASN B 1 27 ? -4.305 3.162 -4.414 1 92.06 27 ASN B CA 1
ATOM 1593 C C . ASN B 1 27 ? -3.342 4.344 -4.32 1 92.06 27 ASN B C 1
ATOM 1595 O O . ASN B 1 27 ? -2.303 4.355 -4.98 1 92.06 27 ASN B O 1
ATOM 1599 N N . GLY B 1 28 ? -3.707 5.344 -3.525 1 87 28 GLY B N 1
ATOM 1600 C CA . GLY B 1 28 ? -2.805 6.461 -3.305 1 87 28 GLY B CA 1
ATOM 1601 C C . GLY B 1 28 ? -1.473 6.043 -2.711 1 87 28 GLY B C 1
ATOM 1602 O O . GLY B 1 28 ? -0.417 6.492 -3.164 1 87 28 GLY B O 1
ATOM 1603 N N . ILE B 1 29 ? -1.537 5.156 -1.746 1 87.31 29 ILE B N 1
ATOM 1604 C CA . ILE B 1 29 ? -0.345 4.688 -1.048 1 87.31 29 ILE B CA 1
ATOM 1605 C C . ILE B 1 29 ? 0.529 3.881 -2.004 1 87.31 29 ILE B C 1
ATOM 1607 O O . ILE B 1 29 ? 1.739 4.105 -2.088 1 87.31 29 ILE B O 1
ATOM 1611 N N . VAL B 1 30 ? -0.052 2.99 -2.713 1 89.12 30 VAL B N 1
ATOM 1612 C CA . VAL B 1 30 ? 0.679 2.141 -3.646 1 89.12 30 VAL B CA 1
ATOM 1613 C C . VAL B 1 30 ? 1.312 2.998 -4.742 1 89.12 30 VAL B C 1
ATOM 1615 O O . VAL B 1 30 ? 2.475 2.799 -5.102 1 89.12 30 VAL B O 1
ATOM 1618 N N . ALA B 1 31 ? 0.554 3.922 -5.25 1 87.62 31 ALA B N 1
ATOM 1619 C CA . ALA B 1 31 ? 1.094 4.812 -6.273 1 87.62 31 ALA B CA 1
ATOM 1620 C C . ALA B 1 31 ? 2.305 5.582 -5.746 1 87.62 31 ALA B C 1
ATOM 1622 O O . ALA B 1 31 ? 3.316 5.707 -6.441 1 87.62 31 ALA B O 1
ATOM 1623 N N . ALA B 1 32 ? 2.186 6.043 -4.574 1 81.38 32 ALA B N 1
ATOM 1624 C CA . ALA B 1 32 ? 3.273 6.801 -3.959 1 81.38 32 ALA B CA 1
ATOM 1625 C C . ALA B 1 32 ? 4.543 5.957 -3.861 1 81.38 32 ALA B C 1
ATOM 1627 O O . ALA B 1 32 ? 5.625 6.406 -4.242 1 81.38 32 ALA B O 1
ATOM 1628 N N . TYR B 1 33 ? 4.387 4.777 -3.408 1 81.88 33 TYR B N 1
ATOM 1629 C CA . TYR B 1 33 ? 5.535 3.893 -3.27 1 81.88 33 TYR B CA 1
ATOM 1630 C C . TYR B 1 33 ? 6.16 3.594 -4.625 1 81.88 33 TYR B C 1
ATOM 1632 O O . TYR B 1 33 ? 7.383 3.646 -4.777 1 81.88 33 TYR B O 1
ATOM 1640 N N . GLN B 1 34 ? 5.344 3.316 -5.562 1 83.12 34 GLN B N 1
ATOM 1641 C CA . GLN B 1 34 ? 5.84 2.967 -6.887 1 83.12 34 GLN B CA 1
ATOM 1642 C C . GLN B 1 34 ? 6.574 4.141 -7.531 1 83.12 34 GLN B C 1
ATOM 1644 O O . GLN B 1 34 ? 7.621 3.959 -8.148 1 83.12 34 GLN B O 1
ATOM 1649 N N . ILE B 1 35 ? 6.043 5.273 -7.434 1 79.56 35 ILE B N 1
ATOM 1650 C CA . ILE B 1 35 ? 6.668 6.473 -7.984 1 79.56 35 ILE B CA 1
ATOM 1651 C C . ILE B 1 35 ? 8.008 6.715 -7.297 1 79.56 35 ILE B C 1
ATOM 1653 O O . ILE B 1 35 ? 9.016 6.977 -7.957 1 79.56 35 ILE B O 1
ATOM 1657 N N . ALA B 1 36 ? 7.984 6.613 -5.984 1 75.88 36 ALA B N 1
ATOM 1658 C CA . ALA B 1 36 ? 9.211 6.82 -5.219 1 75.88 36 ALA B CA 1
ATOM 1659 C C . ALA B 1 36 ? 10.289 5.816 -5.621 1 75.88 36 ALA B C 1
ATOM 1661 O O . ALA B 1 36 ? 11.445 6.188 -5.848 1 75.88 36 ALA B O 1
ATOM 1662 N N . ILE B 1 37 ? 9.898 4.598 -5.695 1 78.06 37 ILE B N 1
ATOM 1663 C CA . ILE B 1 37 ? 10.82 3.527 -6.047 1 78.06 37 ILE B CA 1
ATOM 1664 C C . ILE B 1 37 ? 11.375 3.764 -7.453 1 78.06 37 ILE B C 1
ATOM 1666 O O . ILE B 1 37 ? 12.578 3.67 -7.68 1 78.06 37 ILE B O 1
ATOM 1670 N N . THR B 1 38 ? 10.523 4.07 -8.328 1 77.88 38 THR B N 1
ATOM 1671 C CA . THR B 1 38 ? 10.922 4.266 -9.719 1 77.88 38 THR B CA 1
ATOM 1672 C C . THR B 1 38 ? 11.852 5.465 -9.852 1 77.88 38 THR B C 1
ATOM 1674 O O . THR B 1 38 ? 12.844 5.41 -10.578 1 77.88 38 THR B O 1
ATOM 1677 N N . LYS B 1 39 ? 11.555 6.496 -9.242 1 74.94 39 LYS B N 1
ATOM 1678 C CA . LYS B 1 39 ? 12.367 7.711 -9.32 1 74.94 39 LYS B CA 1
ATOM 1679 C C . LYS B 1 39 ? 13.719 7.516 -8.648 1 74.94 39 LYS B C 1
ATOM 1681 O O . LYS B 1 39 ? 14.719 8.102 -9.07 1 74.94 39 LYS B O 1
ATOM 1686 N N . THR B 1 40 ? 13.703 6.73 -7.645 1 73.5 40 THR B N 1
ATOM 1687 C CA . THR B 1 40 ? 14.938 6.562 -6.879 1 73.5 40 THR B CA 1
ATOM 1688 C C . THR B 1 40 ? 15.82 5.492 -7.512 1 73.5 40 THR B C 1
ATOM 1690 O O . THR B 1 40 ? 17.047 5.641 -7.555 1 73.5 40 THR B O 1
ATOM 1693 N N . LEU B 1 41 ? 15.133 4.434 -7.895 1 74.25 41 LEU B N 1
ATOM 1694 C CA . LEU B 1 41 ? 15.922 3.285 -8.32 1 74.25 41 LEU B CA 1
ATOM 1695 C C . LEU B 1 41 ? 15.969 3.197 -9.844 1 74.25 41 LEU B C 1
ATOM 1697 O O . LEU B 1 41 ? 16.828 2.523 -10.406 1 74.25 41 LEU B O 1
ATOM 1701 N N . GLY B 1 42 ? 15.117 3.881 -10.453 1 68.5 42 GLY B N 1
ATOM 1702 C CA . GLY B 1 42 ? 15.047 3.777 -11.906 1 68.5 42 GLY B CA 1
ATOM 1703 C C . GLY B 1 42 ? 14.914 2.348 -12.398 1 68.5 42 GLY B C 1
ATOM 1704 O O . GLY B 1 42 ? 14.031 1.615 -11.945 1 68.5 42 GLY B O 1
ATOM 1705 N N . SER B 1 43 ? 15.898 2.006 -13.188 1 61.25 43 SER B N 1
ATOM 1706 C CA . SER B 1 43 ? 15.914 0.678 -13.789 1 61.25 43 SER B CA 1
ATOM 1707 C C . SER B 1 43 ? 16.25 -0.395 -12.766 1 61.25 43 SER B C 1
ATOM 1709 O O . SER B 1 43 ? 15.953 -1.573 -12.961 1 61.25 43 SER B O 1
ATOM 1711 N N . ALA B 1 44 ? 16.906 -0.016 -11.719 1 63.38 44 ALA B N 1
ATOM 1712 C CA . ALA B 1 44 ? 17.266 -0.964 -10.672 1 63.38 44 ALA B CA 1
ATOM 1713 C C . ALA B 1 44 ? 16.031 -1.454 -9.914 1 63.38 44 ALA B C 1
ATOM 1715 O O . ALA B 1 44 ? 16.141 -2.346 -9.07 1 63.38 44 ALA B O 1
ATOM 1716 N N . SER B 1 45 ? 14.984 -0.986 -10.312 1 66.38 45 SER B N 1
ATOM 1717 C CA . SER B 1 45 ? 13.727 -1.391 -9.703 1 66.38 45 SER B CA 1
ATOM 1718 C C . SER B 1 45 ? 13.469 -2.881 -9.898 1 66.38 45 SER B C 1
ATOM 1720 O O . SER B 1 45 ? 12.805 -3.518 -9.078 1 66.38 45 SER B O 1
ATOM 1722 N N . ASN B 1 46 ? 14.117 -3.367 -10.875 1 64.56 46 ASN B N 1
ATOM 1723 C CA . ASN B 1 46 ? 13.953 -4.797 -11.117 1 64.56 46 ASN B CA 1
ATOM 1724 C C . ASN B 1 46 ? 14.562 -5.629 -9.992 1 64.56 46 ASN B C 1
ATOM 1726 O O . ASN B 1 46 ? 14.008 -6.66 -9.602 1 64.56 46 ASN B O 1
ATOM 1730 N N . ALA B 1 47 ? 15.727 -5.18 -9.664 1 66.75 47 ALA B N 1
ATOM 1731 C CA . ALA B 1 47 ? 16.359 -5.867 -8.539 1 66.75 47 ALA B CA 1
ATOM 1732 C C . ALA B 1 47 ? 15.492 -5.797 -7.289 1 66.75 47 ALA B C 1
ATOM 1734 O O . ALA B 1 47 ? 15.383 -6.773 -6.543 1 66.75 47 ALA B O 1
ATOM 1735 N N . MET B 1 48 ? 14.789 -4.797 -7.16 1 74.75 48 MET B N 1
ATOM 1736 C CA . MET B 1 48 ? 13.891 -4.637 -6.016 1 74.75 48 MET B CA 1
ATOM 1737 C C . MET B 1 48 ? 12.688 -5.559 -6.137 1 74.75 48 MET B C 1
ATOM 1739 O O . MET B 1 48 ? 12.203 -6.094 -5.137 1 74.75 48 MET B O 1
ATOM 1743 N N . ALA B 1 49 ? 12.336 -5.707 -7.383 1 73.56 49 ALA B N 1
ATOM 1744 C CA . ALA B 1 49 ? 11.211 -6.613 -7.598 1 73.56 49 ALA B CA 1
ATOM 1745 C C . ALA B 1 49 ? 11.539 -8.023 -7.102 1 73.56 49 ALA B C 1
ATOM 1747 O O . ALA B 1 49 ? 10.719 -8.656 -6.445 1 73.56 49 ALA B O 1
ATOM 1748 N N . GLN B 1 50 ? 12.766 -8.391 -7.359 1 75.69 50 GLN B N 1
ATOM 1749 C CA . GLN B 1 50 ? 13.18 -9.719 -6.91 1 75.69 50 GLN B CA 1
ATOM 1750 C C . GLN B 1 50 ? 13.234 -9.789 -5.387 1 75.69 50 GLN B C 1
ATOM 1752 O O . GLN B 1 50 ? 12.836 -10.797 -4.793 1 75.69 50 GLN B O 1
ATOM 1757 N N . MET B 1 51 ? 13.688 -8.797 -4.91 1 75.62 51 MET B N 1
ATOM 1758 C CA . MET B 1 51 ? 13.742 -8.742 -3.453 1 75.62 51 MET B CA 1
ATOM 1759 C C . MET B 1 51 ? 12.344 -8.773 -2.852 1 75.62 51 MET B C 1
ATOM 1761 O O . MET B 1 51 ? 12.102 -9.469 -1.862 1 75.62 51 MET B O 1
ATOM 1765 N N . LEU B 1 52 ? 11.453 -8.055 -3.461 1 78.19 52 LEU B N 1
ATOM 1766 C CA . LEU B 1 52 ? 10.07 -8.023 -2.982 1 78.19 52 LEU B CA 1
ATOM 1767 C C . LEU B 1 52 ? 9.43 -9.398 -3.074 1 78.19 52 LEU B C 1
ATOM 1769 O O . LEU B 1 52 ? 8.758 -9.844 -2.139 1 78.19 52 LEU B O 1
ATOM 1773 N N . LEU B 1 53 ? 9.766 -10.031 -4.113 1 80.88 53 LEU B N 1
ATOM 1774 C CA . LEU B 1 53 ? 9.18 -11.352 -4.312 1 80.88 53 LEU B CA 1
ATOM 1775 C C . LEU B 1 53 ? 9.766 -12.359 -3.324 1 80.88 53 LEU B C 1
ATOM 1777 O O . LEU B 1 53 ? 9.055 -13.234 -2.832 1 80.88 53 LEU B O 1
ATOM 1781 N N . THR B 1 54 ? 11 -12.211 -3.066 1 74.81 54 THR B N 1
ATOM 1782 C CA . THR B 1 54 ? 11.641 -13.102 -2.107 1 74.81 54 THR B CA 1
ATOM 1783 C C . THR B 1 54 ? 11.117 -12.852 -0.697 1 74.81 54 THR B C 1
ATOM 1785 O O . THR B 1 54 ? 10.891 -13.797 0.065 1 74.81 54 THR B O 1
ATOM 1788 N N . GLU B 1 55 ? 10.883 -11.641 -0.444 1 71.88 55 GLU B N 1
ATOM 1789 C CA . GLU B 1 55 ? 10.484 -11.258 0.91 1 71.88 55 GLU B CA 1
ATOM 1790 C C . GLU B 1 55 ? 9 -11.523 1.143 1 71.88 55 GLU B C 1
ATOM 1792 O O . GLU B 1 55 ? 8.602 -11.906 2.242 1 71.88 55 GLU B O 1
ATOM 1797 N N . LEU B 1 56 ? 8.25 -11.344 0.126 1 76.75 56 LEU B N 1
ATOM 1798 C CA . LEU B 1 56 ? 6.809 -11.336 0.343 1 76.75 56 LEU B CA 1
ATOM 1799 C C . LEU B 1 56 ? 6.164 -12.594 -0.225 1 76.75 56 LEU B C 1
ATOM 1801 O O . LEU B 1 56 ? 5.012 -12.898 0.086 1 76.75 56 LEU B O 1
ATOM 1805 N N . GLY B 1 57 ? 6.914 -13.18 -1.067 1 78.31 57 GLY B N 1
ATOM 1806 C CA . GLY B 1 57 ? 6.316 -14.289 -1.793 1 78.31 57 GLY B CA 1
ATOM 1807 C C . GLY B 1 57 ? 5.734 -15.352 -0.882 1 78.31 57 GLY B C 1
ATOM 1808 O O . GLY B 1 57 ? 4.594 -15.781 -1.074 1 78.31 57 GLY B O 1
ATOM 1809 N N . GLU B 1 58 ? 6.516 -15.648 0.06 1 79.81 58 GLU B N 1
ATOM 1810 C CA . GLU B 1 58 ? 6.055 -16.703 0.969 1 79.81 58 GLU B CA 1
ATOM 1811 C C . GLU B 1 58 ? 4.902 -16.203 1.842 1 79.81 58 GLU B C 1
ATOM 1813 O O . GLU B 1 58 ? 3.941 -16.938 2.08 1 79.81 58 GLU B O 1
ATOM 1818 N N . LEU B 1 59 ? 5.043 -15.055 2.295 1 82.44 59 LEU B N 1
ATOM 1819 C CA . LEU B 1 59 ? 3.998 -14.461 3.125 1 82.44 59 LEU B CA 1
ATOM 1820 C C . LEU B 1 59 ? 2.68 -14.375 2.363 1 82.44 59 LEU B C 1
ATOM 1822 O O . LEU B 1 59 ? 1.629 -14.75 2.887 1 82.44 59 LEU B O 1
ATOM 1826 N N . LEU B 1 60 ? 2.703 -13.906 1.205 1 86.38 60 LEU B N 1
ATOM 1827 C CA . LEU B 1 60 ? 1.493 -13.719 0.413 1 86.38 60 LEU B CA 1
ATOM 1828 C C . LEU B 1 60 ? 0.88 -15.062 0.031 1 86.38 60 LEU B C 1
ATOM 1830 O O . LEU B 1 60 ? -0.344 -15.203 -0.009 1 86.38 60 LEU B O 1
ATOM 1834 N N . SER B 1 61 ? 1.744 -16.016 -0.224 1 86.88 61 SER B N 1
ATOM 1835 C CA . SER B 1 61 ? 1.201 -17.344 -0.551 1 86.88 61 SER B CA 1
ATOM 1836 C C . SER B 1 61 ? 0.494 -17.953 0.649 1 86.88 61 SER B C 1
ATOM 1838 O O . SER B 1 61 ? -0.529 -18.625 0.495 1 86.88 61 SER B O 1
ATOM 1840 N N . LYS B 1 62 ? 1.007 -17.766 1.813 1 85.56 62 LYS B N 1
ATOM 1841 C CA . LYS B 1 62 ? 0.357 -18.25 3.023 1 85.56 62 LYS B CA 1
ATOM 1842 C C . LYS B 1 62 ? -0.963 -17.531 3.273 1 85.56 62 LYS B C 1
ATOM 1844 O O . LYS B 1 62 ? -1.924 -18.125 3.758 1 85.56 62 LYS B O 1
ATOM 1849 N N . TYR B 1 63 ? -0.938 -16.25 3.035 1 85.88 63 TYR B N 1
ATOM 1850 C CA . TYR B 1 63 ? -2.182 -15.5 3.141 1 85.88 63 TYR B CA 1
ATOM 1851 C C . TYR B 1 63 ? -3.236 -16.047 2.189 1 85.88 63 TYR B C 1
ATOM 1853 O O . TYR B 1 63 ? -4.41 -16.156 2.553 1 85.88 63 TYR B O 1
ATOM 1861 N N . VAL B 1 64 ? -2.83 -16.375 1.031 1 89.44 64 VAL B N 1
ATOM 1862 C CA . VAL B 1 64 ? -3.738 -16.953 0.052 1 89.44 64 VAL B CA 1
ATOM 1863 C C . VAL B 1 64 ? -4.305 -18.266 0.591 1 89.44 64 VAL B C 1
ATOM 1865 O O . VAL B 1 64 ? -5.496 -18.547 0.431 1 89.44 64 VAL B O 1
ATOM 1868 N N . ASP B 1 65 ? -3.475 -19.016 1.253 1 89.81 65 ASP B N 1
ATOM 1869 C CA . ASP B 1 65 ? -3.936 -20.25 1.88 1 89.81 65 ASP B CA 1
ATOM 1870 C C . ASP B 1 65 ? -5.043 -19.969 2.893 1 89.81 65 ASP B C 1
ATOM 1872 O O . ASP B 1 65 ? -6.027 -20.703 2.965 1 89.81 65 ASP B O 1
ATOM 1876 N N . GLU B 1 66 ? -4.828 -18.969 3.629 1 86 66 GLU B N 1
ATOM 1877 C CA . GLU B 1 66 ? -5.797 -18.609 4.66 1 86 66 GLU B CA 1
ATOM 1878 C C . GLU B 1 66 ? -7.113 -18.141 4.047 1 86 66 GLU B C 1
ATOM 1880 O O . GLU B 1 66 ? -8.188 -18.391 4.602 1 86 66 GLU B O 1
ATOM 1885 N N . VAL B 1 67 ? -7.012 -17.453 3.008 1 86.81 67 VAL B N 1
ATOM 1886 C CA . VAL B 1 67 ? -8.18 -16.875 2.352 1 86.81 67 VAL B CA 1
ATOM 1887 C C . VAL B 1 67 ? -8.969 -17.969 1.634 1 86.81 67 VAL B C 1
ATOM 1889 O O . VAL B 1 67 ? -10.203 -17.984 1.679 1 86.81 67 VAL B O 1
ATOM 1892 N N . LEU B 1 68 ? -8.18 -18.844 1.041 1 92.06 68 LEU B N 1
ATOM 1893 C CA . LEU B 1 68 ? -8.836 -19.844 0.211 1 92.06 68 LEU B CA 1
ATOM 1894 C C . LEU B 1 68 ? -9.117 -21.109 1.015 1 92.06 68 LEU B C 1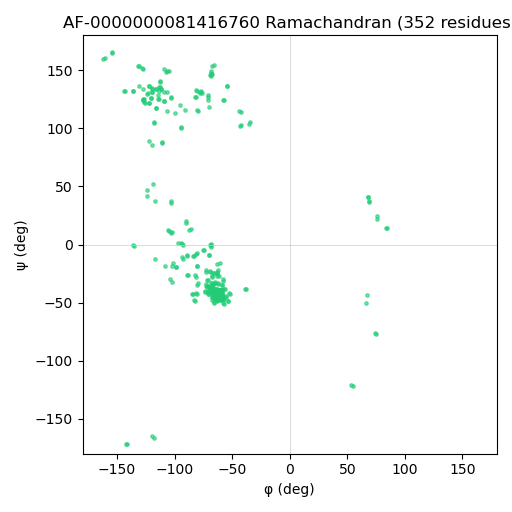
ATOM 1896 O O . LEU B 1 68 ? -9.93 -21.938 0.6 1 92.06 68 LEU B O 1
ATOM 1900 N N . GLY B 1 69 ? -8.547 -21.188 2.217 1 84.06 69 GLY B N 1
ATOM 1901 C CA . GLY B 1 69 ? -8.609 -22.422 3 1 84.06 69 GLY B CA 1
ATOM 1902 C C . GLY B 1 69 ? -7.695 -23.516 2.479 1 84.06 69 GLY B C 1
ATOM 1903 O O . GLY B 1 69 ? -6.785 -23.953 3.182 1 84.06 69 GLY B O 1
ATOM 1904 N N . GLU B 1 70 ? -8.055 -24.188 1.386 1 80.94 70 GLU B N 1
ATOM 1905 C CA . GLU B 1 70 ? -7.227 -25.219 0.761 1 80.94 70 GLU B CA 1
ATOM 1906 C C . GLU B 1 70 ? -6.93 -24.875 -0.697 1 80.94 70 GLU B C 1
ATOM 1908 O O . GLU B 1 70 ? -7.609 -25.359 -1.604 1 80.94 70 GLU B O 1
ATOM 1913 N N . ALA B 1 71 ? -5.898 -24.188 -0.793 1 84.75 71 ALA B N 1
ATOM 1914 C CA . ALA B 1 71 ? -5.539 -23.844 -2.168 1 84.75 71 ALA B CA 1
ATOM 1915 C C . ALA B 1 71 ? -4.805 -25 -2.846 1 84.75 71 ALA B C 1
ATOM 1917 O O . ALA B 1 71 ? -4.004 -25.688 -2.211 1 84.75 71 ALA B O 1
ATOM 1918 N N . ASP B 1 72 ? -5.184 -25.328 -4.004 1 90.88 72 ASP B N 1
ATOM 1919 C CA . ASP B 1 72 ? -4.465 -26.297 -4.836 1 90.88 72 ASP B CA 1
ATOM 1920 C C . ASP B 1 72 ? -3.492 -25.578 -5.777 1 90.88 72 ASP B C 1
ATOM 1922 O O . ASP B 1 72 ? -3.875 -25.156 -6.871 1 90.88 72 ASP B O 1
ATOM 1926 N N . TYR B 1 73 ? -2.283 -25.547 -5.438 1 91.94 73 TYR B N 1
ATOM 1927 C CA . TYR B 1 73 ? -1.29 -24.781 -6.184 1 91.94 73 TYR B CA 1
ATOM 1928 C C . TYR B 1 73 ? -0.838 -25.547 -7.426 1 91.94 73 TYR B C 1
ATOM 1930 O O . TYR B 1 73 ? -0.082 -25.016 -8.242 1 91.94 73 TYR B O 1
ATOM 1938 N N . SER B 1 74 ? -1.268 -26.766 -7.551 1 93.06 74 SER B N 1
ATOM 1939 C CA . SER B 1 74 ? -0.97 -27.484 -8.789 1 93.06 74 SER B CA 1
ATOM 1940 C C . SER B 1 74 ? -1.696 -26.859 -9.977 1 93.06 74 SER B C 1
ATOM 1942 O O . SER B 1 74 ? -1.269 -27 -11.125 1 93.06 74 SER B O 1
ATOM 1944 N N . ASN B 1 75 ? -2.748 -26.203 -9.672 1 94.06 75 ASN B N 1
ATOM 1945 C CA . ASN B 1 75 ? -3.508 -25.453 -10.672 1 94.06 75 ASN B CA 1
ATOM 1946 C C . ASN B 1 75 ? -3.387 -23.953 -10.461 1 94.06 75 ASN B C 1
ATOM 1948 O O . ASN B 1 75 ? -4.266 -23.328 -9.859 1 94.06 75 ASN B O 1
ATOM 1952 N N . VAL B 1 76 ? -2.406 -23.391 -11.023 1 95.31 76 VAL B N 1
ATOM 1953 C CA . VAL B 1 76 ? -2.066 -21.984 -10.828 1 95.31 76 VAL B CA 1
ATOM 1954 C C . VAL B 1 76 ? -3.215 -21.109 -11.32 1 95.31 76 VAL B C 1
ATOM 1956 O O . VAL B 1 76 ? -3.607 -20.156 -10.633 1 95.31 76 VAL B O 1
ATOM 1959 N N . GLU B 1 77 ? -3.74 -21.453 -12.477 1 96.19 77 GLU B N 1
ATOM 1960 C CA . GLU B 1 77 ? -4.805 -20.672 -13.086 1 96.19 77 GLU B CA 1
ATOM 1961 C C . GLU B 1 77 ? -6.012 -20.562 -12.156 1 96.19 77 GLU B C 1
ATOM 1963 O O . GLU B 1 77 ? -6.488 -19.453 -11.883 1 96.19 77 GLU B O 1
ATOM 1968 N N . GLU B 1 78 ? -6.438 -21.641 -11.68 1 95.75 78 GLU B N 1
ATOM 1969 C CA . GLU B 1 78 ? -7.602 -21.672 -10.797 1 95.75 78 GLU B CA 1
ATOM 1970 C C . GLU B 1 78 ? -7.301 -21 -9.461 1 95.75 78 GLU B C 1
ATOM 1972 O O . GLU B 1 78 ? -8.141 -20.266 -8.922 1 95.75 78 GLU B O 1
ATOM 1977 N N . THR B 1 79 ? -6.164 -21.234 -8.93 1 96.75 79 THR B N 1
ATOM 1978 C CA . THR B 1 79 ? -5.781 -20.641 -7.652 1 96.75 79 THR B CA 1
ATOM 1979 C C . THR B 1 79 ? -5.758 -19.109 -7.746 1 96.75 79 THR B C 1
ATOM 1981 O O . THR B 1 79 ? -6.266 -18.422 -6.859 1 96.75 79 THR B O 1
ATOM 1984 N N . VAL B 1 80 ? -5.184 -18.594 -8.781 1 97.38 80 VAL B N 1
ATOM 1985 C CA . VAL B 1 80 ? -5.109 -17.156 -8.984 1 97.38 80 VAL B CA 1
ATOM 1986 C C . VAL B 1 80 ? -6.516 -16.578 -9.133 1 97.38 80 VAL B C 1
ATOM 1988 O O . VAL B 1 80 ? -6.863 -15.586 -8.484 1 97.38 80 VAL B O 1
ATOM 1991 N N . ARG B 1 81 ? -7.309 -17.203 -9.969 1 96.94 81 ARG B N 1
ATOM 1992 C CA . ARG B 1 81 ? -8.672 -16.734 -10.195 1 96.94 81 ARG B CA 1
ATOM 1993 C C . ARG B 1 81 ? -9.469 -16.703 -8.898 1 96.94 81 ARG B C 1
ATOM 1995 O O . ARG B 1 81 ? -10.141 -15.719 -8.602 1 96.94 81 ARG B O 1
ATOM 2002 N N . ARG B 1 82 ? -9.383 -17.734 -8.141 1 96.31 82 ARG B N 1
ATOM 2003 C CA . ARG B 1 82 ? -10.125 -17.828 -6.883 1 96.31 82 ARG B CA 1
ATOM 2004 C C . ARG B 1 82 ? -9.633 -16.797 -5.875 1 96.31 82 ARG B C 1
ATOM 2006 O O . ARG B 1 82 ? -10.43 -16.188 -5.164 1 96.31 82 ARG B O 1
ATOM 2013 N N . ALA B 1 83 ? -8.305 -16.672 -5.777 1 96.12 83 ALA B N 1
ATOM 2014 C CA . ALA B 1 83 ? -7.738 -15.695 -4.844 1 96.12 83 ALA B CA 1
ATOM 2015 C C . ALA B 1 83 ? -8.242 -14.289 -5.141 1 96.12 83 ALA B C 1
ATOM 2017 O O . ALA B 1 83 ? -8.68 -13.57 -4.234 1 96.12 83 ALA B O 1
ATOM 2018 N N . PHE B 1 84 ? -8.227 -13.875 -6.391 1 96.75 84 PHE B N 1
ATOM 2019 C CA . PHE B 1 84 ? -8.656 -12.539 -6.781 1 96.75 84 PHE B CA 1
ATOM 2020 C C . PHE B 1 84 ? -10.148 -12.359 -6.543 1 96.75 84 PHE B C 1
ATOM 2022 O O . PHE B 1 84 ? -10.594 -11.281 -6.145 1 96.75 84 PHE B O 1
ATOM 2029 N N . LYS B 1 85 ? -10.859 -13.367 -6.816 1 95 85 LYS B N 1
ATOM 2030 C CA . LYS B 1 85 ? -12.305 -13.32 -6.605 1 95 85 LYS B CA 1
ATOM 2031 C C . LYS B 1 85 ? -12.633 -13.203 -5.121 1 95 85 LYS B C 1
ATOM 2033 O O . LYS B 1 85 ? -13.422 -12.336 -4.723 1 95 85 LYS B O 1
ATOM 2038 N N . GLU B 1 86 ? -12.055 -14.047 -4.32 1 92.94 86 GLU B N 1
ATOM 2039 C CA . GLU B 1 86 ? -12.328 -14.062 -2.883 1 92.94 86 GLU B CA 1
ATOM 2040 C C . GLU B 1 86 ? -11.914 -12.75 -2.232 1 92.94 86 GLU B C 1
ATOM 2042 O O . GLU B 1 86 ? -12.547 -12.297 -1.275 1 92.94 86 GLU B O 1
ATOM 2047 N N . LEU B 1 87 ? -10.906 -12.172 -2.742 1 92.38 87 LEU B N 1
ATOM 2048 C CA . LEU B 1 87 ? -10.375 -10.945 -2.164 1 92.38 87 LEU B CA 1
ATOM 2049 C C . LEU B 1 87 ? -11.047 -9.719 -2.777 1 92.38 87 LEU B C 1
ATOM 2051 O O . LEU B 1 87 ? -10.82 -8.594 -2.328 1 92.38 87 LEU B O 1
ATOM 2055 N N . GLY B 1 88 ? -11.812 -9.906 -3.809 1 91.88 88 GLY B N 1
ATOM 2056 C CA . GLY B 1 88 ? -12.477 -8.797 -4.465 1 91.88 88 GLY B CA 1
ATOM 2057 C C . GLY B 1 88 ? -11.523 -7.855 -5.172 1 91.88 88 GLY B C 1
ATOM 2058 O O . GLY B 1 88 ? -11.695 -6.637 -5.141 1 91.88 88 GLY B O 1
ATOM 2059 N N . LEU B 1 89 ? -10.531 -8.414 -5.832 1 94.88 89 LEU B N 1
ATOM 2060 C CA . LEU B 1 89 ? -9.445 -7.582 -6.344 1 94.88 89 LEU B CA 1
ATOM 2061 C C . LEU B 1 89 ? -9.656 -7.27 -7.824 1 94.88 89 LEU B C 1
ATOM 2063 O O . LEU B 1 89 ? -9.031 -6.355 -8.359 1 94.88 89 LEU B O 1
ATOM 2067 N N . ALA B 1 90 ? -10.461 -8.047 -8.461 1 95.56 90 ALA B N 1
ATOM 2068 C CA . ALA B 1 90 ? -10.664 -7.863 -9.898 1 95.56 90 ALA B CA 1
ATOM 2069 C C . ALA B 1 90 ? -11.945 -8.555 -10.359 1 95.56 90 ALA B C 1
ATOM 2071 O O . ALA B 1 90 ? -12.445 -9.461 -9.695 1 95.56 90 ALA B O 1
ATOM 2072 N N . GLU B 1 91 ? -12.453 -8.172 -11.445 1 94.94 91 GLU B N 1
ATOM 2073 C CA . GLU B 1 91 ? -13.641 -8.781 -12.031 1 94.94 91 GLU B CA 1
ATOM 2074 C C . GLU B 1 91 ? -13.289 -10.062 -12.781 1 94.94 91 GLU B C 1
ATOM 2076 O O . GLU B 1 91 ? -14.031 -11.047 -12.727 1 94.94 91 GLU B O 1
ATOM 2081 N N . GLU B 1 92 ? -12.227 -10.023 -13.516 1 96.88 92 GLU B N 1
ATOM 2082 C CA . GLU B 1 92 ? -11.812 -11.156 -14.336 1 96.88 92 GLU B CA 1
ATOM 2083 C C . GLU B 1 92 ? -10.289 -11.297 -14.359 1 96.88 92 GLU B C 1
ATOM 2085 O O . GLU B 1 92 ? -9.57 -10.305 -14.523 1 96.88 92 GLU B O 1
ATOM 2090 N N . VAL B 1 93 ? -9.859 -12.469 -14.141 1 97.62 93 VAL B N 1
ATOM 2091 C CA . VAL B 1 93 ? -8.438 -12.781 -14.219 1 97.62 93 VAL B CA 1
ATOM 2092 C C . VAL B 1 93 ? -8.219 -13.977 -15.148 1 97.62 93 VAL B C 1
ATOM 2094 O O . VAL B 1 93 ? -8.844 -15.031 -14.969 1 97.62 93 VAL B O 1
ATOM 2097 N N . ASN B 1 94 ? -7.414 -13.781 -16.109 1 97.12 94 ASN B N 1
ATOM 2098 C CA . ASN B 1 94 ? -7.02 -14.852 -17.031 1 97.12 94 ASN B CA 1
ATOM 2099 C C . ASN B 1 94 ? -5.539 -15.188 -16.891 1 97.12 94 ASN B C 1
ATOM 2101 O O . ASN B 1 94 ? -4.688 -14.297 -16.953 1 97.12 94 ASN B O 1
ATOM 2105 N N . VAL B 1 95 ? -5.262 -16.391 -16.656 1 96.44 95 VAL B N 1
ATOM 2106 C CA . VAL B 1 95 ? -3.896 -16.891 -16.578 1 96.44 95 VAL B CA 1
ATOM 2107 C C . VAL B 1 95 ? -3.68 -17.984 -17.625 1 96.44 95 VAL B C 1
ATOM 2109 O O . VAL B 1 95 ? -4.465 -18.922 -17.719 1 96.44 95 VAL B O 1
ATOM 2112 N N . LYS B 1 96 ? -2.713 -17.844 -18.406 1 95.12 96 LYS B N 1
ATOM 2113 C CA . LYS B 1 96 ? -2.352 -18.844 -19.406 1 95.12 96 LYS B CA 1
ATOM 2114 C C . LYS B 1 96 ? -0.884 -19.25 -19.266 1 95.12 96 LYS B C 1
ATOM 2116 O O . LYS B 1 96 ? 0.005 -18.391 -19.359 1 95.12 96 LYS B O 1
ATOM 2121 N N . LYS B 1 97 ? -0.729 -20.438 -19.078 1 93.25 97 LYS B N 1
ATOM 2122 C CA . LYS B 1 97 ? 0.634 -20.969 -19.125 1 93.25 97 LYS B CA 1
ATOM 2123 C C . LYS B 1 97 ? 1.098 -21.172 -20.562 1 93.25 97 LYS B C 1
ATOM 2125 O O . LYS B 1 97 ? 0.455 -21.891 -21.328 1 93.25 97 LYS B O 1
ATOM 2130 N N . GLU B 1 98 ? 2.057 -20.469 -20.969 1 90.75 98 GLU B N 1
ATOM 2131 C CA . GLU B 1 98 ? 2.555 -20.594 -22.344 1 90.75 98 GLU B CA 1
ATOM 2132 C C . GLU B 1 98 ? 3.525 -21.766 -22.469 1 90.75 98 GLU B C 1
ATOM 2134 O O . GLU B 1 98 ? 3.488 -22.5 -23.469 1 90.75 98 GLU B O 1
ATOM 2139 N N . ASP B 1 99 ? 4.465 -21.859 -21.594 1 83.75 99 ASP B N 1
ATOM 2140 C CA . ASP B 1 99 ? 5.383 -23 -21.5 1 83.75 99 ASP B CA 1
ATOM 2141 C C . ASP B 1 99 ? 5.684 -23.359 -20.047 1 83.75 99 ASP B C 1
ATOM 2143 O O . ASP B 1 99 ? 4.984 -22.906 -19.141 1 83.75 99 ASP B O 1
ATOM 2147 N N . SER B 1 100 ? 6.598 -24.219 -19.891 1 80.25 100 SER B N 1
ATOM 2148 C CA . SER B 1 100 ? 6.879 -24.703 -18.547 1 80.25 100 SER B CA 1
ATOM 2149 C C . SER B 1 100 ? 7.5 -23.625 -17.688 1 80.25 100 SER B C 1
ATOM 2151 O O . SER B 1 100 ? 7.621 -23.781 -16.469 1 80.25 100 SER B O 1
ATOM 2153 N N . LYS B 1 101 ? 7.688 -22.484 -18.234 1 86.56 101 LYS B N 1
ATOM 2154 C CA . LYS B 1 101 ? 8.445 -21.5 -17.469 1 86.56 101 LYS B CA 1
ATOM 2155 C C . LYS B 1 101 ? 7.789 -20.125 -17.531 1 86.56 101 LYS B C 1
ATOM 2157 O O . LYS B 1 101 ? 8.258 -19.172 -16.906 1 86.56 101 LYS B O 1
ATOM 2162 N N . ARG B 1 102 ? 6.707 -20.156 -18.281 1 92.94 102 ARG B N 1
ATOM 2163 C CA . ARG B 1 102 ? 6.176 -18.828 -18.547 1 92.94 102 ARG B CA 1
ATOM 2164 C C . ARG B 1 102 ? 4.656 -18.797 -18.391 1 92.94 102 ARG B C 1
ATOM 2166 O O . ARG B 1 102 ? 3.961 -19.688 -18.891 1 92.94 102 ARG B O 1
ATOM 2173 N N . TRP B 1 103 ? 4.156 -17.797 -17.656 1 95.56 103 TRP B N 1
ATOM 2174 C CA . TRP B 1 103 ? 2.732 -17.531 -17.484 1 95.56 103 TRP B CA 1
ATOM 2175 C C . TRP B 1 103 ? 2.383 -16.141 -18 1 95.56 103 TRP B C 1
ATOM 2177 O O . TRP B 1 103 ? 3.092 -15.172 -17.719 1 95.56 103 TRP B O 1
ATOM 2187 N N . VAL B 1 104 ? 1.398 -16.094 -18.75 1 96.38 104 VAL B N 1
ATOM 2188 C CA . VAL B 1 104 ? 0.846 -14.82 -19.219 1 96.38 104 VAL B CA 1
ATOM 2189 C C . VAL B 1 104 ? -0.432 -14.5 -18.438 1 96.38 104 VAL B C 1
ATOM 2191 O O . VAL B 1 104 ? -1.355 -15.312 -18.391 1 96.38 104 VAL B O 1
ATOM 2194 N N . ILE B 1 105 ? -0.516 -13.297 -17.828 1 96.88 105 ILE B N 1
ATOM 2195 C CA . ILE B 1 105 ? -1.621 -12.914 -16.953 1 96.88 105 ILE B CA 1
ATOM 2196 C C . ILE B 1 105 ? -2.328 -11.688 -17.531 1 96.88 105 ILE B C 1
ATOM 2198 O O . ILE B 1 105 ? -1.679 -10.75 -18 1 96.88 105 ILE B O 1
ATOM 2202 N N . GLU B 1 106 ? -3.607 -11.75 -17.531 1 96.88 106 GLU B N 1
ATOM 2203 C CA . GLU B 1 106 ? -4.461 -10.617 -17.875 1 96.88 106 GLU B CA 1
ATOM 2204 C C . GLU B 1 106 ? -5.504 -10.359 -16.797 1 96.88 106 GLU B C 1
ATOM 2206 O O . GLU B 1 106 ? -6.25 -11.266 -16.422 1 96.88 106 GLU B O 1
ATOM 2211 N N . ILE B 1 107 ? -5.547 -9.133 -16.281 1 96.5 107 ILE B N 1
ATOM 2212 C CA . ILE B 1 107 ? -6.449 -8.773 -15.203 1 96.5 107 ILE B CA 1
ATOM 2213 C C . ILE B 1 107 ? -7.348 -7.617 -15.641 1 96.5 107 ILE B C 1
ATOM 2215 O O . ILE B 1 107 ? -6.859 -6.535 -15.961 1 96.5 107 ILE B O 1
ATOM 2219 N N . LYS B 1 108 ? -8.625 -7.848 -15.602 1 96.12 108 LYS B N 1
ATOM 2220 C CA . LYS B 1 108 ? -9.625 -6.844 -15.953 1 96.12 108 LYS B CA 1
ATOM 2221 C C . LYS B 1 108 ? -10.43 -6.422 -14.727 1 96.12 108 LYS B C 1
ATOM 2223 O O . LYS B 1 108 ? -10.805 -7.262 -13.906 1 96.12 108 LYS B O 1
ATOM 2228 N N . GLY B 1 109 ? -10.703 -5.09 -14.68 1 93.69 109 GLY B N 1
ATOM 2229 C CA . GLY B 1 109 ? -11.508 -4.582 -13.586 1 93.69 109 GLY B CA 1
ATOM 2230 C C . GLY B 1 109 ? -10.805 -4.641 -12.242 1 93.69 109 GLY B C 1
ATOM 2231 O O . GLY B 1 109 ? -11.414 -5.008 -11.234 1 93.69 109 GLY B O 1
ATOM 2232 N N . SER B 1 110 ? -9.531 -4.387 -12.219 1 93.94 110 SER B N 1
ATOM 2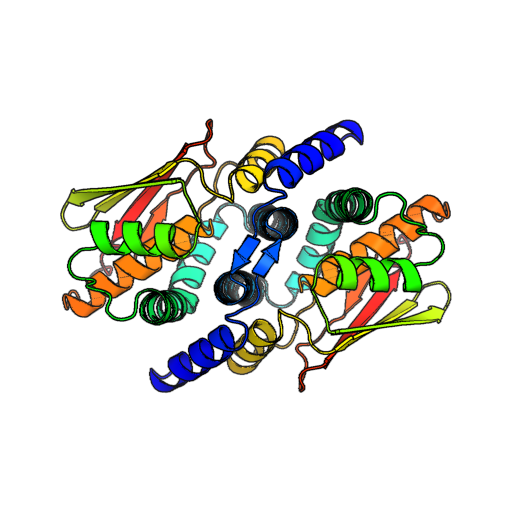233 C CA . SER B 1 110 ? -8.75 -4.383 -10.984 1 93.94 110 SER B CA 1
ATOM 2234 C C . SER B 1 110 ? -9.133 -3.209 -10.094 1 93.94 110 SER B C 1
ATOM 2236 O O . SER B 1 110 ? -9.375 -2.102 -10.578 1 93.94 110 SER B O 1
ATOM 2238 N N . VAL B 1 111 ? -9.086 -3.436 -8.836 1 93.31 111 VAL B N 1
ATOM 2239 C CA . VAL B 1 111 ? -9.328 -2.367 -7.871 1 93.31 111 VAL B CA 1
ATOM 2240 C C . VAL B 1 111 ? -8.164 -1.384 -7.887 1 93.31 111 VAL B C 1
ATOM 2242 O O . VAL B 1 111 ? -8.266 -0.28 -7.344 1 93.31 111 VAL B O 1
ATOM 2245 N N . PHE B 1 112 ? -7.059 -1.7 -8.578 1 93.25 112 PHE B N 1
ATOM 2246 C CA . PHE B 1 112 ? -5.875 -0.853 -8.586 1 93.25 112 PHE B CA 1
ATOM 2247 C C . PHE B 1 112 ? -5.793 -0.05 -9.875 1 93.25 112 PHE B C 1
ATOM 2249 O O . PHE B 1 112 ? -4.754 0.541 -10.188 1 93.25 112 PHE B O 1
ATOM 2256 N N . ILE B 1 113 ? -6.793 -0.026 -10.656 1 92.5 113 ILE B N 1
ATOM 2257 C CA . ILE B 1 113 ? -6.848 0.728 -11.906 1 92.5 113 ILE B CA 1
ATOM 2258 C C . ILE B 1 113 ? -6.477 2.186 -11.648 1 92.5 113 ILE B C 1
ATOM 2260 O O . ILE B 1 113 ? -5.672 2.77 -12.375 1 92.5 113 ILE B O 1
ATOM 2264 N N . PRO B 1 114 ? -6.953 2.824 -10.555 1 90.38 114 PRO B N 1
ATOM 2265 C CA . PRO B 1 114 ? -6.547 4.207 -10.297 1 90.38 114 PRO B CA 1
ATOM 2266 C C . PRO B 1 114 ? -5.035 4.363 -10.156 1 90.38 114 PRO B C 1
ATOM 2268 O O . PRO B 1 114 ? -4.473 5.383 -10.562 1 90.38 114 PRO B O 1
ATOM 2271 N N . THR B 1 115 ? -4.414 3.391 -9.594 1 90.75 115 THR B N 1
ATOM 2272 C CA . THR B 1 115 ? -2.961 3.426 -9.461 1 90.75 115 THR B CA 1
ATOM 2273 C C . THR B 1 115 ? -2.293 3.49 -10.836 1 90.75 115 THR B C 1
ATOM 2275 O O . THR B 1 115 ? -1.4 4.312 -11.055 1 90.75 115 THR B O 1
ATOM 2278 N N . TYR B 1 116 ? -2.789 2.668 -11.719 1 90.06 116 TYR B N 1
ATOM 2279 C CA . TYR B 1 116 ? -2.217 2.625 -13.055 1 90.06 116 TYR B CA 1
ATOM 2280 C C . TYR B 1 116 ? -2.34 3.98 -13.742 1 90.06 116 TYR B C 1
ATOM 2282 O O . TYR B 1 116 ? -1.399 4.438 -14.398 1 90.06 116 TYR B O 1
ATOM 2290 N N . ARG B 1 117 ? -3.404 4.5 -13.602 1 88.44 117 ARG B N 1
ATOM 2291 C CA . ARG B 1 117 ? -3.674 5.781 -14.25 1 88.44 117 ARG B CA 1
ATOM 2292 C C . ARG B 1 117 ? -2.756 6.871 -13.703 1 88.44 117 ARG B C 1
ATOM 2294 O O . ARG B 1 117 ? -2.217 7.672 -14.469 1 88.44 117 ARG B O 1
ATOM 2301 N N . MET B 1 118 ? -2.586 6.891 -12.438 1 86.06 118 MET B N 1
ATOM 2302 C CA . MET B 1 118 ? -1.699 7.867 -11.812 1 86.06 118 MET B CA 1
ATOM 2303 C C . MET B 1 118 ? -0.26 7.668 -12.281 1 86.06 118 MET B C 1
ATOM 2305 O O . MET B 1 118 ? 0.444 8.641 -12.562 1 86.06 118 MET B O 1
ATOM 2309 N N . LEU B 1 119 ? 0.118 6.449 -12.289 1 87.88 119 LEU B N 1
ATOM 2310 C CA . LEU B 1 119 ? 1.479 6.156 -12.719 1 87.88 119 LEU B CA 1
ATOM 2311 C C . LEU B 1 119 ? 1.694 6.59 -14.164 1 87.88 119 LEU B C 1
ATOM 2313 O O . LEU B 1 119 ? 2.73 7.168 -14.5 1 87.88 119 LEU B O 1
ATOM 2317 N N . LYS B 1 120 ? 0.75 6.293 -14.961 1 87.81 120 LYS B N 1
ATOM 2318 C CA . LYS B 1 120 ? 0.812 6.691 -16.375 1 87.81 120 LYS B CA 1
ATOM 2319 C C . LYS B 1 120 ? 0.943 8.203 -16.5 1 87.81 120 LYS B C 1
ATOM 2321 O O . LYS B 1 120 ? 1.77 8.695 -17.281 1 87.81 120 LYS B O 1
ATOM 2326 N N . GLU B 1 121 ? 0.16 8.883 -15.797 1 84.31 121 GLU B N 1
ATOM 2327 C CA . GLU B 1 121 ? 0.176 10.344 -15.836 1 84.31 121 GLU B CA 1
ATOM 2328 C C . GLU B 1 121 ? 1.523 10.891 -15.375 1 84.31 121 GLU B C 1
ATOM 2330 O O . GLU B 1 121 ? 1.953 11.953 -15.828 1 84.31 121 GLU B O 1
ATOM 2335 N N . ARG B 1 122 ? 2.17 10.094 -14.539 1 82.31 122 ARG B N 1
ATOM 2336 C CA . ARG B 1 122 ? 3.445 10.539 -13.984 1 82.31 122 ARG B CA 1
ATOM 2337 C C . ARG B 1 122 ? 4.613 10.047 -14.836 1 82.31 122 ARG B C 1
ATOM 2339 O O . ARG B 1 122 ? 5.773 10.219 -14.461 1 82.31 122 ARG B O 1
ATOM 2346 N N . GLY B 1 123 ? 4.336 9.32 -15.898 1 81.81 123 GLY B N 1
ATOM 2347 C CA . GLY B 1 123 ? 5.352 8.891 -16.844 1 81.81 123 GLY B CA 1
ATOM 2348 C C . GLY B 1 123 ? 6.07 7.625 -16.422 1 81.81 123 GLY B C 1
ATOM 2349 O O . GLY B 1 123 ? 7.184 7.355 -16.875 1 81.81 123 GLY B O 1
ATOM 2350 N N . VAL B 1 124 ? 5.469 6.984 -15.469 1 82.44 124 VAL B N 1
ATOM 2351 C CA . VAL B 1 124 ? 6.035 5.699 -15.07 1 82.44 124 VAL B CA 1
ATOM 2352 C C . VAL B 1 124 ? 5.664 4.633 -16.094 1 82.44 124 VAL B C 1
ATOM 2354 O O . VAL B 1 124 ? 4.484 4.457 -16.422 1 82.44 124 VAL B O 1
ATOM 2357 N N . GLN B 1 125 ? 6.676 3.879 -16.484 1 82.38 125 GLN B N 1
ATOM 2358 C CA . GLN B 1 125 ? 6.441 2.93 -17.562 1 82.38 125 GLN B CA 1
ATOM 2359 C C . GLN B 1 125 ? 6.316 1.506 -17.031 1 82.38 125 GLN B C 1
ATOM 2361 O O . GLN B 1 125 ? 5.637 0.67 -17.625 1 82.38 125 GLN B O 1
ATOM 2366 N N . PHE B 1 126 ? 7.004 1.337 -15.961 1 78.12 126 PHE B N 1
ATOM 2367 C CA . PHE B 1 126 ? 7.062 -0.03 -15.453 1 78.12 126 PHE B CA 1
ATOM 2368 C C . PHE B 1 126 ? 6.348 -0.141 -14.109 1 78.12 126 PHE B C 1
ATOM 2370 O O . PHE B 1 126 ? 6.453 0.753 -13.273 1 78.12 126 PHE B O 1
ATOM 2377 N N . PHE B 1 127 ? 5.539 -1.131 -14.047 1 77 127 PHE B N 1
ATOM 2378 C CA . PHE B 1 127 ? 4.781 -1.429 -12.836 1 77 127 PHE B CA 1
ATOM 2379 C C . PHE B 1 127 ? 5.043 -2.855 -12.367 1 77 127 PHE B C 1
ATOM 2381 O O . PHE B 1 127 ? 4.109 -3.592 -12.047 1 77 127 PHE B O 1
ATOM 2388 N N . THR B 1 128 ? 6.281 -3.244 -12.438 1 69.38 128 THR B N 1
ATOM 2389 C CA . THR B 1 128 ? 6.66 -4.633 -12.211 1 69.38 128 THR B CA 1
ATOM 2390 C C . THR B 1 128 ? 6.285 -5.074 -10.805 1 69.38 128 THR B C 1
ATOM 2392 O O . THR B 1 128 ? 6.09 -6.266 -10.547 1 69.38 128 THR B O 1
ATOM 2395 N N . LEU B 1 129 ? 6.008 -4.121 -9.977 1 76.38 129 LEU B N 1
ATOM 2396 C CA . LEU B 1 129 ? 5.742 -4.453 -8.578 1 76.38 129 LEU B CA 1
ATOM 2397 C C . LEU B 1 129 ? 4.316 -4.086 -8.195 1 76.38 129 LEU B C 1
ATOM 2399 O O . LEU B 1 129 ? 4.078 -3.561 -7.105 1 76.38 129 LEU B O 1
ATOM 2403 N N . SER B 1 130 ? 3.475 -4.32 -9.18 1 87.56 130 SER B N 1
ATOM 2404 C CA . SER B 1 130 ? 2.088 -4.09 -8.781 1 87.56 130 SER B CA 1
ATOM 2405 C C . SER B 1 130 ? 1.646 -5.09 -7.715 1 87.56 130 SER B C 1
ATOM 2407 O O . SER B 1 130 ? 2.148 -6.211 -7.664 1 87.56 130 SER B O 1
ATOM 2409 N N . PRO B 1 131 ? 0.689 -4.719 -6.918 1 91.06 131 PRO B N 1
ATOM 2410 C CA . PRO B 1 131 ? 0.149 -5.656 -5.934 1 91.06 131 PRO B CA 1
ATOM 2411 C C . PRO B 1 131 ? -0.374 -6.945 -6.57 1 91.06 131 PRO B C 1
ATOM 2413 O O . PRO B 1 131 ? -0.184 -8.031 -6.02 1 91.06 131 PRO B O 1
ATOM 2416 N N . GLU B 1 132 ? -0.992 -6.785 -7.742 1 93.44 132 GLU B N 1
ATOM 2417 C CA . GLU B 1 132 ? -1.526 -7.949 -8.445 1 93.44 132 GLU B CA 1
ATOM 2418 C C . GLU B 1 132 ? -0.41 -8.898 -8.875 1 93.44 132 GLU B C 1
ATOM 2420 O O . GLU B 1 132 ? -0.502 -10.109 -8.672 1 93.44 132 GLU B O 1
ATOM 2425 N N . ALA B 1 133 ? 0.609 -8.289 -9.438 1 91.56 133 ALA B N 1
ATOM 2426 C CA . ALA B 1 133 ? 1.736 -9.094 -9.906 1 91.56 133 ALA B CA 1
ATOM 2427 C C . ALA B 1 133 ? 2.43 -9.797 -8.75 1 91.56 133 ALA B C 1
ATOM 2429 O O . ALA B 1 133 ? 2.885 -10.938 -8.883 1 91.56 133 ALA B O 1
ATOM 2430 N N . LEU B 1 134 ? 2.51 -9.102 -7.688 1 90.25 134 LEU B N 1
ATOM 2431 C CA . LEU B 1 134 ? 3.125 -9.695 -6.504 1 90.25 134 LEU B CA 1
ATOM 2432 C C . LEU B 1 134 ? 2.332 -10.906 -6.027 1 90.25 134 LEU B C 1
ATOM 2434 O O . LEU B 1 134 ? 2.912 -11.938 -5.68 1 90.25 134 LEU B O 1
ATOM 2438 N N . LEU B 1 135 ? 1.064 -10.773 -6.008 1 93 135 LEU B N 1
ATOM 2439 C CA . LEU B 1 135 ? 0.197 -11.859 -5.566 1 93 135 LEU B CA 1
ATOM 2440 C C . LEU B 1 135 ? 0.307 -13.055 -6.504 1 93 135 LEU B C 1
ATOM 2442 O O . LEU B 1 135 ? 0.51 -14.188 -6.051 1 93 135 LEU B O 1
ATOM 2446 N N . VAL B 1 136 ? 0.239 -12.789 -7.766 1 94.75 136 VAL B N 1
ATOM 2447 C CA . VAL B 1 136 ? 0.293 -13.859 -8.758 1 94.75 136 VAL B CA 1
ATOM 2448 C C . VAL B 1 136 ? 1.655 -14.547 -8.695 1 94.75 136 VAL B C 1
ATOM 2450 O O . VAL B 1 136 ? 1.737 -15.781 -8.703 1 94.75 136 VAL B O 1
ATOM 2453 N N . ALA B 1 137 ? 2.684 -13.734 -8.664 1 92.5 137 ALA B N 1
ATOM 2454 C CA . ALA B 1 137 ? 4.031 -14.297 -8.594 1 92.5 137 ALA B CA 1
ATOM 2455 C C . ALA B 1 137 ? 4.199 -15.164 -7.348 1 92.5 137 ALA B C 1
ATOM 2457 O O . ALA B 1 137 ? 4.867 -16.203 -7.395 1 92.5 137 ALA B O 1
ATOM 2458 N N . SER B 1 138 ? 3.652 -14.742 -6.309 1 91.5 138 SER B N 1
ATOM 2459 C CA . SER B 1 138 ? 3.754 -15.516 -5.074 1 91.5 138 SER B CA 1
ATOM 2460 C C . SER B 1 138 ? 3.074 -16.875 -5.219 1 91.5 138 SER B C 1
ATOM 2462 O O . SER B 1 138 ? 3.57 -17.875 -4.703 1 91.5 138 SER B O 1
ATOM 2464 N N . ILE B 1 139 ? 1.946 -16.938 -5.84 1 93.81 139 ILE B N 1
ATOM 2465 C CA . ILE B 1 139 ? 1.212 -18.188 -6.074 1 93.81 139 ILE B CA 1
ATOM 2466 C C . ILE B 1 139 ? 2.02 -19.094 -6.988 1 93.81 139 ILE B C 1
ATOM 2468 O O . ILE B 1 139 ? 2.158 -20.297 -6.719 1 93.81 139 ILE B O 1
ATOM 2472 N N . ILE B 1 140 ? 2.58 -18.531 -8.023 1 93.44 140 ILE B N 1
ATOM 2473 C CA . ILE B 1 140 ? 3.373 -19.312 -8.969 1 93.44 140 ILE B CA 1
ATOM 2474 C C . ILE B 1 140 ? 4.621 -19.859 -8.281 1 93.44 140 ILE B C 1
ATOM 2476 O O . ILE B 1 140 ? 5 -21.016 -8.484 1 93.44 140 ILE B O 1
ATOM 2480 N N . ARG B 1 141 ? 5.23 -19.016 -7.492 1 91.44 141 ARG B N 1
ATOM 2481 C CA . ARG B 1 141 ? 6.406 -19.469 -6.762 1 91.44 141 ARG B CA 1
ATOM 2482 C C . ARG B 1 141 ? 6.062 -20.641 -5.848 1 91.44 141 ARG B C 1
ATOM 2484 O O . ARG B 1 141 ? 6.832 -21.594 -5.742 1 91.44 141 ARG B O 1
ATOM 2491 N N . ARG B 1 142 ? 4.949 -20.531 -5.188 1 91.12 142 ARG B N 1
ATOM 2492 C CA . ARG B 1 142 ? 4.488 -21.641 -4.34 1 91.12 142 ARG B CA 1
ATOM 2493 C C . ARG B 1 142 ? 4.25 -22.891 -5.164 1 91.12 142 ARG B C 1
ATOM 2495 O O . ARG B 1 142 ? 4.633 -24 -4.754 1 91.12 142 ARG B O 1
ATOM 2502 N N . HIS B 1 143 ? 3.604 -22.719 -6.25 1 92.44 143 HIS B N 1
ATOM 2503 C CA . HIS B 1 143 ? 3.391 -23.828 -7.176 1 92.44 143 HIS B CA 1
ATOM 2504 C C . HIS B 1 143 ? 4.711 -24.5 -7.551 1 92.44 143 HIS B C 1
ATOM 2506 O O . HIS B 1 143 ? 4.824 -25.719 -7.496 1 92.44 143 HIS B O 1
ATOM 2512 N N . LEU B 1 144 ? 5.691 -23.703 -7.922 1 90.62 144 LEU B N 1
ATOM 2513 C CA . LEU B 1 144 ? 6.988 -24.219 -8.344 1 90.62 144 LEU B CA 1
ATOM 2514 C C . LEU B 1 144 ? 7.68 -24.953 -7.191 1 90.62 144 LEU B C 1
ATOM 2516 O O . LEU B 1 144 ? 8.312 -25.984 -7.398 1 90.62 144 LEU B O 1
ATOM 2520 N N . ARG B 1 145 ? 7.566 -24.438 -6.031 1 88.62 145 ARG B N 1
ATOM 2521 C CA . ARG B 1 145 ? 8.156 -25.062 -4.855 1 88.62 145 ARG B CA 1
ATOM 2522 C C . ARG B 1 145 ? 7.523 -26.422 -4.582 1 88.62 145 ARG B C 1
ATOM 2524 O O . ARG B 1 145 ? 8.227 -27.391 -4.301 1 88.62 145 ARG B O 1
ATOM 2531 N N . GLU B 1 146 ? 6.285 -26.469 -4.652 1 89.69 146 GLU B N 1
ATOM 2532 C CA . GLU B 1 146 ? 5.566 -27.703 -4.352 1 89.69 146 GLU B CA 1
ATOM 2533 C C . GLU B 1 146 ? 5.773 -28.734 -5.449 1 89.69 146 GLU B C 1
ATOM 2535 O O . GLU B 1 146 ? 5.719 -29.938 -5.188 1 89.69 146 GLU B O 1
ATOM 2540 N N . ALA B 1 147 ? 5.953 -28.266 -6.621 1 87.81 147 ALA B N 1
ATOM 2541 C CA . ALA B 1 147 ? 6.223 -29.172 -7.738 1 87.81 147 ALA B CA 1
ATOM 2542 C C . ALA B 1 147 ? 7.648 -29.703 -7.684 1 87.81 147 ALA B C 1
ATOM 2544 O O . ALA B 1 147 ? 8.016 -30.609 -8.445 1 87.81 147 ALA B O 1
ATOM 2545 N N . GLY B 1 148 ? 8.5 -29.234 -6.715 1 80.31 148 GLY B N 1
ATOM 2546 C CA . GLY B 1 148 ? 9.859 -29.719 -6.535 1 80.31 148 GLY B CA 1
ATOM 2547 C C . GLY B 1 148 ? 10.828 -29.188 -7.57 1 80.31 148 GLY B C 1
ATOM 2548 O O . GLY B 1 148 ? 11.836 -29.828 -7.875 1 80.31 148 GLY B O 1
ATOM 2549 N N . GLU B 1 149 ? 10.555 -28.156 -8.172 1 68.56 149 GLU B N 1
ATOM 2550 C CA . GLU B 1 149 ? 11.391 -27.688 -9.266 1 68.56 149 GLU B CA 1
ATOM 2551 C C . GLU B 1 149 ? 12.547 -26.844 -8.742 1 68.56 149 GLU B C 1
ATOM 2553 O O . GLU B 1 149 ? 13.398 -26.391 -9.523 1 68.56 149 GLU B O 1
ATOM 2558 N N . GLY B 1 150 ? 12.766 -26.891 -7.465 1 61.47 150 GLY B N 1
ATOM 2559 C CA . GLY B 1 150 ? 13.93 -26.359 -6.785 1 61.47 150 GLY B CA 1
ATOM 2560 C C . GLY B 1 150 ? 14.023 -24.844 -6.848 1 61.47 150 GLY B C 1
ATOM 2561 O O . GLY B 1 150 ? 14.578 -24.219 -5.945 1 61.47 150 GLY B O 1
ATOM 2562 N N . ASN B 1 151 ? 13.883 -24.344 -8.195 1 64.5 151 ASN B N 1
ATOM 2563 C CA . ASN B 1 151 ? 14.102 -22.906 -8.352 1 64.5 151 ASN B CA 1
ATOM 2564 C C . ASN B 1 151 ? 12.781 -22.141 -8.414 1 64.5 151 ASN B C 1
ATOM 2566 O O . ASN B 1 151 ? 12.039 -22.266 -9.391 1 64.5 151 ASN B O 1
ATOM 2570 N N . GLU B 1 152 ? 12.547 -21.375 -7.449 1 78.94 152 GLU B N 1
ATOM 2571 C CA . GLU B 1 152 ? 11.258 -20.703 -7.34 1 78.94 152 GLU B CA 1
ATOM 2572 C C . GLU B 1 152 ? 11.367 -19.234 -7.719 1 78.94 152 GLU B C 1
ATOM 2574 O O . GLU B 1 152 ? 10.453 -18.438 -7.473 1 78.94 152 GLU B O 1
ATOM 2579 N N . ARG B 1 153 ? 12.539 -18.969 -8.289 1 82.88 153 ARG B N 1
ATOM 2580 C CA . ARG B 1 153 ? 12.711 -17.562 -8.641 1 82.88 153 ARG B CA 1
ATOM 2581 C C . ARG B 1 153 ? 11.945 -17.219 -9.914 1 82.88 153 ARG B C 1
ATOM 2583 O O . ARG B 1 153 ? 12.016 -17.953 -10.906 1 82.88 153 ARG B O 1
ATOM 2590 N N . VAL B 1 154 ? 11.266 -16.203 -9.758 1 86.88 154 VAL B N 1
ATOM 2591 C CA . VAL B 1 154 ? 10.492 -15.758 -10.914 1 86.88 154 VAL B CA 1
ATOM 2592 C C . VAL B 1 154 ? 10.773 -14.281 -11.18 1 86.88 154 VAL B C 1
ATOM 2594 O O . VAL B 1 154 ? 11.219 -13.555 -10.289 1 86.88 154 VAL B O 1
ATOM 2597 N N . ARG B 1 155 ? 10.641 -13.922 -12.43 1 86.75 155 ARG B N 1
ATOM 2598 C CA . ARG B 1 155 ? 10.703 -12.523 -12.867 1 86.75 155 ARG B CA 1
ATOM 2599 C C . ARG B 1 155 ? 9.352 -12.07 -13.406 1 86.75 155 ARG B C 1
ATOM 2601 O O . ARG B 1 155 ? 8.664 -12.828 -14.102 1 86.75 155 ARG B O 1
ATOM 2608 N N . VAL B 1 156 ? 9.016 -10.914 -12.984 1 86.75 156 VAL B N 1
ATOM 2609 C CA . VAL B 1 156 ? 7.773 -10.312 -13.469 1 86.75 156 VAL B CA 1
ATOM 2610 C C . VAL B 1 156 ? 8.086 -9.18 -14.445 1 86.75 156 VAL B C 1
ATOM 2612 O O . VAL B 1 156 ? 8.961 -8.352 -14.18 1 86.75 156 VAL B O 1
ATOM 2615 N N . LYS B 1 157 ? 7.48 -9.211 -15.484 1 82.44 157 LYS B N 1
ATOM 2616 C CA . LYS B 1 157 ? 7.543 -8.125 -16.453 1 82.44 157 LYS B CA 1
ATOM 2617 C C . LYS B 1 157 ? 6.168 -7.492 -16.656 1 82.44 157 LYS B C 1
ATOM 2619 O O . LYS B 1 157 ? 5.277 -8.109 -17.25 1 82.44 157 LYS B O 1
ATOM 2624 N N . ALA B 1 158 ? 6.051 -6.375 -16.094 1 80.5 158 ALA B N 1
ATOM 2625 C CA . ALA B 1 158 ? 4.785 -5.66 -16.219 1 80.5 158 ALA B CA 1
ATOM 2626 C C . ALA B 1 158 ? 5.016 -4.207 -16.641 1 80.5 158 ALA B C 1
ATOM 2628 O O . ALA B 1 158 ? 5.977 -3.574 -16.188 1 80.5 158 ALA B O 1
ATOM 2629 N N . GLU B 1 159 ? 4.207 -3.824 -17.547 1 82.31 159 GLU B N 1
ATOM 2630 C CA . GLU B 1 159 ? 4.168 -2.412 -17.922 1 82.31 159 GLU B CA 1
ATOM 2631 C C . GLU B 1 159 ? 2.873 -1.756 -17.453 1 82.31 159 GLU B C 1
ATOM 2633 O O . GLU B 1 159 ? 1.87 -2.438 -17.219 1 82.31 159 GLU B O 1
ATOM 2638 N N . VAL B 1 160 ? 2.975 -0.48 -17.188 1 85.12 160 VAL B N 1
ATOM 2639 C CA . VAL B 1 160 ? 1.757 0.26 -16.875 1 85.12 160 VAL B CA 1
ATOM 2640 C C . VAL B 1 160 ? 0.76 0.127 -18.016 1 85.12 160 VAL B C 1
ATOM 2642 O O . VAL B 1 160 ? 1.099 0.389 -19.172 1 85.12 160 VAL B O 1
ATOM 2645 N N . PRO B 1 161 ? -0.398 -0.328 -17.688 1 88.31 161 PRO B N 1
ATOM 2646 C CA . PRO B 1 161 ? -1.339 -0.597 -18.781 1 88.31 161 PRO B CA 1
ATOM 2647 C C . PRO B 1 161 ? -1.807 0.675 -19.484 1 88.31 161 PRO B C 1
ATOM 2649 O O . PRO B 1 161 ? -1.944 1.723 -18.844 1 88.31 161 PRO B O 1
ATOM 2652 N N . GLU B 1 162 ? -2.039 0.522 -20.766 1 84.88 162 GLU B N 1
ATOM 2653 C CA . GLU B 1 162 ? -2.582 1.617 -21.562 1 84.88 162 GLU B CA 1
ATOM 2654 C C . GLU B 1 162 ? -4.098 1.713 -21.406 1 84.88 162 GLU B C 1
ATOM 2656 O O . GLU B 1 162 ? -4.672 2.797 -21.516 1 84.88 162 GLU B O 1
ATOM 2661 N N . ASP B 1 163 ? -4.609 0.63 -21.141 1 88.69 163 ASP B N 1
ATOM 2662 C CA . ASP B 1 163 ? -6.043 0.549 -20.891 1 88.69 163 ASP B CA 1
ATOM 2663 C C . ASP B 1 163 ? -6.316 0.058 -19.469 1 88.69 163 ASP B C 1
ATOM 2665 O O . ASP B 1 163 ? -5.457 0.161 -18.594 1 88.69 163 ASP B O 1
ATOM 2669 N N . ASP B 1 164 ? -7.516 -0.33 -19.172 1 88.44 164 ASP B N 1
ATOM 2670 C CA . ASP B 1 164 ? -7.883 -0.741 -17.812 1 88.44 164 ASP B CA 1
ATOM 2671 C C . ASP B 1 164 ? -7.66 -2.238 -17.625 1 88.44 164 ASP B C 1
ATOM 2673 O O . ASP B 1 164 ? -8.25 -2.844 -16.719 1 88.44 164 ASP B O 1
ATOM 2677 N N . VAL B 1 165 ? -6.805 -2.789 -18.531 1 93.88 165 VAL B N 1
ATOM 2678 C CA . VAL B 1 165 ? -6.461 -4.203 -18.422 1 93.88 165 VAL B CA 1
ATOM 2679 C C . VAL B 1 165 ? -4.969 -4.352 -18.141 1 93.88 165 VAL B C 1
ATOM 2681 O O . VAL B 1 165 ? -4.137 -3.938 -18.953 1 93.88 165 VAL B O 1
ATOM 2684 N N . LEU B 1 166 ? -4.66 -4.914 -17 1 94.38 166 LEU B N 1
ATOM 2685 C CA . LEU B 1 166 ? -3.26 -5.18 -16.688 1 94.38 166 LEU B CA 1
ATOM 2686 C C . LEU B 1 166 ? -2.797 -6.484 -17.344 1 94.38 166 LEU B C 1
ATOM 2688 O O . LEU B 1 166 ? -3.451 -7.52 -17.203 1 94.38 166 LEU B O 1
ATOM 2692 N N . ARG B 1 167 ? -1.729 -6.344 -18.062 1 94.38 167 ARG B N 1
ATOM 2693 C CA . ARG B 1 167 ? -1.1 -7.508 -18.672 1 94.38 167 ARG B CA 1
ATOM 2694 C C . ARG B 1 167 ? 0.358 -7.637 -18.25 1 94.38 167 ARG B C 1
ATOM 2696 O O . ARG B 1 167 ? 1.098 -6.648 -18.25 1 94.38 167 ARG B O 1
ATOM 2703 N N . PHE B 1 168 ? 0.717 -8.844 -17.812 1 92.88 168 PHE B N 1
ATOM 2704 C CA . PHE B 1 168 ? 2.123 -9.047 -17.484 1 92.88 168 PHE B CA 1
ATOM 2705 C C . PHE B 1 168 ? 2.502 -10.516 -17.609 1 92.88 168 PHE B C 1
ATOM 2707 O O . PHE B 1 168 ? 1.636 -11.375 -17.797 1 92.88 168 PHE B O 1
ATOM 2714 N N . ILE B 1 169 ? 3.797 -10.68 -17.625 1 93.44 169 ILE B N 1
ATOM 2715 C CA . ILE B 1 169 ? 4.359 -12.016 -17.766 1 93.44 169 ILE B CA 1
ATOM 2716 C C . ILE B 1 169 ? 5.148 -12.383 -16.516 1 93.44 169 ILE B C 1
ATOM 2718 O O . ILE B 1 169 ? 5.863 -11.547 -15.961 1 93.44 169 ILE B O 1
ATOM 2722 N N . VAL B 1 170 ? 4.914 -13.602 -16.031 1 91.94 170 VAL B N 1
ATOM 2723 C CA . VAL B 1 170 ? 5.758 -14.172 -14.992 1 91.94 170 VAL B CA 1
ATOM 2724 C C . VAL B 1 170 ? 6.602 -15.305 -15.57 1 91.94 170 VAL B C 1
ATOM 2726 O O . VAL B 1 170 ? 6.066 -16.266 -16.125 1 91.94 170 VAL B O 1
ATOM 2729 N N . GLU B 1 171 ? 7.871 -15.109 -15.391 1 91.38 171 GLU B N 1
ATOM 2730 C CA . GLU B 1 171 ? 8.789 -16.094 -15.961 1 91.38 171 GLU B CA 1
ATOM 2731 C C . GLU B 1 171 ? 9.68 -16.703 -14.891 1 91.38 171 GLU B C 1
ATOM 2733 O O . GLU B 1 171 ? 10.219 -16 -14.039 1 91.38 171 GLU B O 1
ATOM 2738 N N . ARG B 1 172 ? 9.82 -17.953 -14.984 1 89.19 172 ARG B N 1
ATOM 2739 C CA . ARG B 1 172 ? 10.781 -18.641 -14.125 1 89.19 172 ARG B CA 1
ATOM 2740 C C . ARG B 1 172 ? 12.211 -18.328 -14.539 1 89.19 172 ARG B C 1
ATOM 2742 O O . ARG B 1 172 ? 12.523 -18.297 -15.734 1 89.19 172 ARG B O 1
ATOM 2749 N N . ILE B 1 173 ? 12.969 -17.922 -13.57 1 83.62 173 ILE B N 1
ATOM 2750 C CA . ILE B 1 173 ? 14.367 -17.625 -13.844 1 83.62 173 ILE B CA 1
ATOM 2751 C C . ILE B 1 173 ? 15.227 -18.844 -13.523 1 83.62 173 ILE B C 1
ATOM 2753 O O . ILE B 1 173 ? 14.984 -19.531 -12.531 1 83.62 173 ILE B O 1
ATOM 2757 N N . GLN B 1 174 ? 15.953 -19.391 -14.469 1 71.62 174 GLN B N 1
ATOM 2758 C CA . GLN B 1 174 ? 16.859 -20.516 -14.234 1 71.62 174 GLN B CA 1
ATOM 2759 C C . GLN B 1 174 ? 18.078 -20.078 -13.422 1 71.62 174 GLN B C 1
ATOM 2761 O O . GLN B 1 174 ? 18.5 -18.938 -13.508 1 71.62 174 GLN B O 1
ATOM 2766 N N . ALA B 1 175 ? 18.266 -20.828 -12.227 1 56.72 175 ALA B N 1
ATOM 2767 C CA . ALA B 1 175 ? 19.484 -20.578 -11.469 1 56.72 175 ALA B CA 1
ATOM 2768 C C . ALA B 1 175 ? 20.703 -20.5 -12.398 1 56.72 175 ALA B C 1
ATOM 2770 O O . ALA B 1 175 ? 20.734 -21.188 -13.422 1 56.72 175 ALA B O 1
ATOM 2771 N N . LEU B 1 176 ? 21.297 -19.328 -12.445 1 47.62 176 LEU B N 1
ATOM 2772 C CA . LEU B 1 176 ? 22.578 -19.391 -13.141 1 47.62 176 LEU B CA 1
ATOM 2773 C C . LEU B 1 176 ? 23.359 -20.625 -12.719 1 47.62 176 LEU B C 1
ATOM 2775 O O . LEU B 1 176 ? 23.453 -20.922 -11.531 1 47.62 176 LEU B O 1
ATOM 2779 N N . ARG B 1 177 ? 23.422 -21.703 -13.461 1 43.41 177 ARG B N 1
ATOM 2780 C CA . ARG B 1 177 ? 24.453 -22.703 -13.25 1 43.41 177 ARG B CA 1
ATOM 2781 C C . ARG B 1 177 ? 25.766 -22.062 -12.805 1 43.41 177 ARG B C 1
ATOM 2783 O O . ARG B 1 177 ? 26.25 -21.125 -13.438 1 43.41 177 ARG B O 1
ATOM 2790 N N . ARG B 1 178 ? 26.109 -22.219 -11.414 1 34.66 178 ARG B N 1
ATOM 2791 C CA . ARG B 1 178 ? 27.562 -22.219 -11.289 1 34.66 178 ARG B CA 1
ATOM 2792 C C . ARG B 1 178 ? 28.188 -23.344 -12.117 1 34.66 178 ARG B C 1
ATOM 2794 O O . ARG B 1 178 ? 27.609 -24.422 -12.242 1 34.66 178 ARG B O 1
#

Sequence (356 aa):
MSMSDRSAEVDALMKAKESCIPSPLVNGIVAAYQIAITKTLGSASNAMAQMLLTELGELLSKYVDEVLGEADYSNVEETVRRAFKELGLAEEVNVKKEDSKRWVIEIKGSVFIPTYRMLKERGVQFFTLSPEALLVASIIRRHLREAGEGNERVRVKAEVPEDDVLRFIVERIQALRRMSMSDRSAEVDALMKAKESCIPSPLVNGIVAAYQIAITKTLGSASNAMAQMLLTELGELLSKYVDEVLGEADYSNVEETVRRAFKELGLAEEVNVKKEDSKRWVIEIKGSVFIPTYRMLKERGVQFFTLSPEALLVASIIRRHLREAGEGNERVRVKAEVPEDDVLRFIVERIQALRR

Foldseek 3Di:
DDPVVLVVVLVVVCVCVPDDDDLVVVLVVLLVVQVVLCVVCPVCVQVVLQVLLVVCLQNLQVNLCVQVVDADLLDLQVSLQVSCVSVVFADDKGWDDPDPFKIKIKTARGSNLVSLVVCVVVVNWWDQDDVSNSNSLSSQLVSCVVVVVVFSGWGKGWTRDPDRMTIIMIGGDDPPDD/DDPVVLVVVLVVVCVCVPDDDDLVVVLVVLLVVVVVLCVVCPVCVQVVLQVLLVVCLQNLQVNLCVQVVDADLLCLQVSLQVSCVSVVFADDKGWDDPDPWKIKIKTAGGSNLVSLVSCVVVVNWWDQPDPSNSNSLSSQLVSCVVVVVVQSGWGKGWTRDPDRMTIIMIGGDDPPDD